Protein AF-A0A929GGK3-F1 (afdb_monomer_lite)

Foldseek 3Di:
DVDDPDDPLLVLLVQLLQVVLVHPVNLVVLVVCLLDLVSLLVVCVVLVCNVLLVVLLVLLVQADDPVVVCVVVVDDDDPVDDDDFDEDEDQEWQVSLSVVSVVQSVCCPPDHDAQGLHYEYAYALACCCLPSSRVSNNSSSNCPRSNRVYYHYDHPQFDWYALVLQVVSCVRRVFHFCWDDPDPRTIGGDQPDQDDPVGDDPDDSDDRSSVSVVVNSVSCSSPVD

Structure (mmCIF, N/CA/C/O backbone):
data_AF-A0A929GGK3-F1
#
_entry.id   AF-A0A929GGK3-F1
#
loop_
_atom_site.group_PDB
_atom_site.id
_atom_site.type_symbol
_atom_site.label_atom_id
_atom_site.label_alt_id
_atom_site.label_comp_id
_atom_site.label_asym_id
_atom_site.label_entity_id
_atom_site.label_seq_id
_atom_site.pdbx_PDB_ins_code
_atom_site.Cartn_x
_atom_site.Cartn_y
_atom_site.Cartn_z
_atom_site.occupancy
_atom_site.B_iso_or_equiv
_atom_site.auth_seq_id
_atom_site.auth_comp_id
_atom_site.auth_asym_id
_atom_site.auth_atom_id
_atom_site.pdbx_PDB_model_num
ATOM 1 N N . MET A 1 1 ? 6.964 20.166 15.168 1.00 47.25 1 MET A N 1
ATOM 2 C CA . MET A 1 1 ? 6.040 20.726 14.153 1.00 47.25 1 MET A CA 1
ATOM 3 C C . MET A 1 1 ? 5.642 22.131 14.577 1.00 47.25 1 MET A C 1
ATOM 5 O O . MET A 1 1 ? 5.367 22.315 15.753 1.00 47.25 1 MET A O 1
ATOM 9 N N . LYS A 1 2 ? 5.642 23.109 13.658 1.00 58.91 2 LYS A N 1
ATOM 10 C CA . LYS A 1 2 ? 5.299 24.523 13.939 1.00 58.91 2 LYS A CA 1
ATOM 11 C C . LYS A 1 2 ? 3.808 24.734 14.254 1.00 58.91 2 LYS A C 1
ATOM 13 O O . LYS A 1 2 ? 3.455 25.722 14.885 1.00 58.91 2 LYS A O 1
ATOM 18 N N . TYR A 1 3 ? 2.958 23.793 13.843 1.00 69.38 3 TYR A N 1
ATOM 19 C CA . TYR A 1 3 ? 1.511 23.827 14.038 1.00 69.38 3 TYR A CA 1
ATOM 20 C C . TYR A 1 3 ? 1.043 22.546 14.727 1.00 69.38 3 TYR A C 1
ATOM 22 O O . TYR A 1 3 ? 1.515 21.453 14.400 1.00 69.38 3 TYR A O 1
ATOM 30 N N . LYS A 1 4 ? 0.120 22.687 15.681 1.00 76.06 4 LYS A N 1
ATOM 31 C CA . LYS A 1 4 ? -0.559 21.565 16.331 1.00 76.06 4 LYS A CA 1
ATOM 32 C C . LYS A 1 4 ? -1.734 21.154 15.443 1.00 76.06 4 LYS A C 1
ATOM 34 O O . LYS A 1 4 ? -2.785 21.778 15.490 1.00 76.06 4 LYS A O 1
ATOM 39 N N . LEU A 1 5 ? -1.499 20.165 14.579 1.00 74.38 5 LEU A N 1
ATOM 40 C CA . LEU A 1 5 ? -2.483 19.696 13.593 1.00 74.38 5 LEU A CA 1
ATOM 41 C C . LEU A 1 5 ? -3.535 18.745 14.189 1.00 74.38 5 LEU A C 1
ATOM 43 O O . LEU A 1 5 ? -4.580 18.560 13.583 1.00 74.38 5 LEU A O 1
ATOM 47 N N . LEU A 1 6 ? -3.257 18.153 15.355 1.00 80.44 6 LEU A N 1
ATOM 48 C CA . LEU A 1 6 ? -4.136 17.204 16.044 1.00 80.44 6 LEU A CA 1
ATOM 49 C C . LEU A 1 6 ? -4.563 17.765 17.400 1.00 80.44 6 LEU A C 1
ATOM 51 O O . LEU A 1 6 ? -3.740 18.345 18.121 1.00 80.44 6 LEU A O 1
ATOM 55 N N . SER A 1 7 ? -5.834 17.582 17.761 1.00 84.75 7 SER A N 1
ATOM 56 C CA . SER A 1 7 ? -6.316 17.944 19.094 1.00 84.75 7 SER A CA 1
ATOM 57 C C . SER A 1 7 ? -5.750 16.993 20.157 1.00 84.75 7 SER A C 1
ATOM 59 O O . SER A 1 7 ? -5.272 15.900 19.852 1.00 84.75 7 SER A O 1
ATOM 61 N N . ASP A 1 8 ? -5.823 17.378 21.435 1.00 89.25 8 ASP A N 1
ATOM 62 C CA . ASP A 1 8 ? -5.422 16.476 22.528 1.00 89.25 8 ASP A CA 1
ATOM 63 C C . ASP A 1 8 ? -6.307 15.225 22.602 1.00 89.25 8 ASP A C 1
ATOM 65 O O . ASP A 1 8 ? -5.855 14.175 23.051 1.00 89.25 8 ASP A O 1
ATOM 69 N N . SER A 1 9 ? -7.560 15.324 22.149 1.00 88.81 9 SER A N 1
ATOM 70 C CA . SER A 1 9 ? -8.462 14.176 22.048 1.00 88.81 9 SER A CA 1
ATOM 71 C C . SER A 1 9 ? -8.004 13.201 20.961 1.00 88.81 9 SER A C 1
ATOM 73 O O . SER A 1 9 ? -7.991 11.996 21.203 1.00 88.81 9 SER A O 1
ATOM 75 N N . ASP A 1 10 ? -7.553 13.706 19.811 1.00 84.62 10 ASP A N 1
ATOM 76 C CA . ASP A 1 10 ? -7.077 12.865 18.703 1.00 84.62 10 ASP A CA 1
ATOM 77 C C . ASP A 1 10 ? -5.762 12.178 19.064 1.00 84.62 10 ASP A C 1
ATOM 79 O O . ASP A 1 10 ? -5.592 10.986 18.825 1.00 84.62 10 ASP A O 1
ATOM 83 N N . ILE A 1 11 ? -4.852 12.904 19.721 1.00 88.56 11 ILE A N 1
ATOM 84 C CA . ILE A 1 11 ? -3.596 12.331 20.221 1.00 88.56 11 ILE A CA 1
ATOM 85 C C . ILE A 1 11 ? -3.889 11.192 21.205 1.00 88.56 11 ILE A C 1
ATOM 87 O O . ILE A 1 11 ? -3.326 10.112 21.053 1.00 88.56 11 ILE A O 1
ATOM 91 N N . LYS A 1 12 ? -4.816 11.386 22.155 1.00 92.69 12 LYS A N 1
ATOM 92 C CA . LYS A 1 12 ? -5.220 10.336 23.106 1.00 92.69 12 LYS A CA 1
ATOM 93 C C . LYS A 1 12 ? -5.827 9.114 22.416 1.00 92.69 12 LYS A C 1
ATOM 95 O O . LYS A 1 12 ? -5.506 7.996 22.801 1.00 92.69 12 LYS A O 1
ATOM 100 N N . ALA A 1 13 ? -6.674 9.314 21.408 1.00 91.12 13 ALA A N 1
ATOM 101 C CA . ALA A 1 13 ? -7.270 8.217 20.648 1.00 91.12 13 ALA A CA 1
ATOM 102 C C . ALA A 1 13 ? -6.211 7.424 19.861 1.00 91.12 13 ALA A C 1
ATOM 104 O O . ALA A 1 13 ? -6.211 6.194 19.886 1.00 91.12 13 ALA A O 1
ATOM 105 N N . ILE A 1 14 ? -5.260 8.119 19.225 1.00 89.69 14 ILE A N 1
ATOM 106 C CA . ILE A 1 14 ? -4.119 7.496 18.538 1.00 89.69 14 ILE A CA 1
ATOM 107 C C . ILE A 1 14 ? -3.226 6.750 19.536 1.00 89.69 14 ILE A C 1
ATOM 109 O O . ILE A 1 14 ? -2.768 5.648 19.242 1.00 89.69 14 ILE A O 1
ATOM 113 N N . ASP A 1 15 ? -2.965 7.324 20.711 1.00 92.31 15 ASP A N 1
ATOM 114 C CA . ASP A 1 15 ? -2.196 6.676 21.775 1.00 92.31 15 ASP A CA 1
ATOM 115 C C . ASP A 1 15 ? -2.885 5.399 22.263 1.00 92.31 15 ASP A C 1
ATOM 117 O O . ASP A 1 15 ? -2.250 4.347 22.287 1.00 92.31 15 ASP A O 1
ATOM 121 N N . ALA A 1 16 ? -4.190 5.449 22.538 1.00 93.81 16 ALA A N 1
ATOM 122 C CA . ALA A 1 16 ? -4.965 4.277 22.935 1.00 93.81 16 ALA A CA 1
ATOM 123 C C . ALA A 1 16 ? -4.948 3.175 21.862 1.00 93.81 16 ALA A C 1
ATOM 125 O O . ALA A 1 16 ? -4.721 2.006 22.177 1.00 93.81 16 ALA A O 1
ATOM 126 N N . LEU A 1 17 ? -5.098 3.543 20.583 1.00 90.88 17 LEU A N 1
ATOM 127 C CA . LEU A 1 17 ? -5.005 2.597 19.469 1.00 90.88 17 LEU A CA 1
ATOM 128 C C . LEU A 1 17 ? -3.606 1.970 19.361 1.00 90.88 17 LEU A C 1
ATOM 130 O O . LEU A 1 17 ? -3.481 0.765 19.143 1.00 90.88 17 LEU A O 1
ATOM 134 N N . LYS A 1 18 ? -2.541 2.763 19.535 1.00 91.44 18 LYS A N 1
ATOM 135 C CA . LYS A 1 18 ? -1.165 2.244 19.553 1.00 91.44 18 LYS A CA 1
ATOM 136 C C . LYS A 1 18 ? -0.964 1.249 20.691 1.00 91.44 18 LYS A C 1
ATOM 138 O O . LYS A 1 18 ? -0.401 0.186 20.443 1.00 91.44 18 LYS A O 1
ATOM 143 N N . GLU A 1 19 ? -1.413 1.575 21.901 1.00 93.50 19 GLU A N 1
ATOM 144 C CA . GLU A 1 19 ? -1.288 0.699 23.073 1.00 93.50 19 GLU A CA 1
ATOM 145 C C . GLU A 1 19 ? -2.075 -0.601 22.898 1.00 93.50 19 GLU A C 1
ATOM 147 O O . GLU A 1 19 ? -1.532 -1.680 23.132 1.00 93.50 19 GLU A O 1
ATOM 152 N N . PHE A 1 20 ? -3.304 -0.529 22.377 1.00 91.94 20 PHE A N 1
ATOM 153 C CA . PHE A 1 20 ? -4.084 -1.714 22.006 1.00 91.94 20 PHE A CA 1
ATOM 154 C C . PHE A 1 20 ? -3.317 -2.629 21.045 1.00 91.94 20 PHE A C 1
ATOM 156 O O . PHE A 1 20 ? -3.363 -3.855 21.148 1.00 91.94 20 PHE A O 1
ATOM 163 N N . HIS A 1 21 ? -2.535 -2.033 20.147 1.00 89.44 21 HIS A N 1
ATOM 164 C CA . HIS A 1 21 ? -1.681 -2.753 19.217 1.00 89.44 21 HIS A CA 1
ATOM 165 C C . HIS A 1 21 ? -0.289 -3.123 19.771 1.00 89.44 21 HIS A C 1
ATOM 167 O O . HIS A 1 21 ? 0.568 -3.552 18.996 1.00 89.44 21 HIS A O 1
ATOM 173 N N . GLY A 1 22 ? -0.061 -3.058 21.083 1.00 90.38 22 GLY A N 1
ATOM 174 C CA . GLY A 1 22 ? 1.204 -3.455 21.719 1.00 90.38 22 GLY A CA 1
ATOM 175 C C . GLY A 1 22 ? 2.278 -2.362 21.719 1.00 90.38 22 GLY A C 1
ATOM 176 O O . GLY A 1 22 ? 3.449 -2.636 21.978 1.00 90.38 22 GLY A O 1
ATOM 177 N N . GLY A 1 23 ? 1.892 -1.123 21.415 1.00 92.06 23 GLY A N 1
ATOM 178 C CA . GLY A 1 23 ? 2.753 0.050 21.440 1.00 92.06 23 GLY A CA 1
ATOM 179 C C . GLY A 1 23 ? 3.522 0.291 20.137 1.00 92.06 23 GLY A C 1
ATOM 180 O O . GLY A 1 23 ? 3.658 -0.564 19.258 1.00 92.06 23 GLY A O 1
ATOM 181 N N . ALA A 1 24 ? 4.077 1.499 20.012 1.00 89.00 24 ALA A N 1
ATOM 182 C CA . ALA A 1 24 ? 4.764 1.941 18.794 1.00 89.00 24 ALA A CA 1
ATOM 183 C C . ALA A 1 24 ? 5.982 1.072 18.429 1.00 89.00 24 ALA A C 1
ATOM 185 O O . ALA A 1 24 ? 6.269 0.872 17.248 1.00 89.00 24 ALA A O 1
ATOM 186 N N . ALA A 1 25 ? 6.706 0.556 19.427 1.00 90.25 25 ALA A N 1
ATOM 187 C CA . ALA A 1 25 ? 7.856 -0.314 19.196 1.00 90.25 25 ALA A CA 1
ATOM 188 C C . ALA A 1 25 ? 7.436 -1.632 18.527 1.00 90.25 25 ALA A C 1
ATOM 190 O O . ALA A 1 25 ? 8.069 -2.051 17.555 1.00 90.25 25 ALA A O 1
ATOM 191 N N . GLU A 1 26 ? 6.341 -2.238 18.992 1.00 88.69 26 GLU A N 1
ATOM 192 C CA . GLU A 1 26 ? 5.826 -3.492 18.446 1.00 88.69 26 GLU A CA 1
ATOM 193 C C . GLU A 1 26 ? 5.281 -3.321 17.032 1.00 88.69 26 GLU A C 1
ATOM 195 O O . GLU A 1 26 ? 5.608 -4.105 16.137 1.00 88.69 26 GLU A O 1
ATOM 200 N N . ILE A 1 27 ? 4.514 -2.252 16.807 1.00 83.12 27 ILE A N 1
ATOM 201 C CA . ILE A 1 27 ? 3.984 -1.902 15.486 1.00 83.12 27 ILE A CA 1
ATOM 202 C C . ILE A 1 27 ? 5.134 -1.744 14.485 1.00 83.12 27 ILE A C 1
ATOM 204 O O . ILE A 1 27 ? 5.136 -2.380 13.432 1.00 83.12 27 ILE A O 1
ATOM 208 N N . ASN A 1 28 ? 6.160 -0.960 14.830 1.00 85.12 28 ASN A N 1
ATOM 209 C CA . ASN A 1 28 ? 7.309 -0.740 13.951 1.00 85.12 28 ASN A CA 1
ATOM 210 C C . ASN A 1 28 ? 8.107 -2.022 13.692 1.00 85.12 28 ASN A C 1
ATOM 212 O O . ASN A 1 28 ? 8.523 -2.272 12.558 1.00 85.12 28 ASN A O 1
ATOM 216 N N . ARG A 1 29 ? 8.316 -2.847 14.726 1.00 87.19 29 ARG A N 1
ATOM 217 C CA . ARG A 1 29 ? 8.990 -4.144 14.595 1.00 87.19 29 ARG A CA 1
ATOM 218 C C . ARG A 1 29 ? 8.237 -5.054 13.627 1.00 87.19 29 ARG A C 1
ATOM 220 O O . ARG A 1 29 ? 8.855 -5.631 12.732 1.00 87.19 29 ARG A O 1
ATOM 227 N N . THR A 1 30 ? 6.919 -5.126 13.779 1.00 83.94 30 THR A N 1
ATOM 228 C CA . THR A 1 30 ? 6.029 -5.923 12.932 1.00 83.94 30 THR A CA 1
ATOM 229 C C . THR A 1 30 ? 6.074 -5.430 11.491 1.00 83.94 30 THR A C 1
ATOM 231 O O . THR A 1 30 ? 6.423 -6.197 10.600 1.00 83.94 30 THR A O 1
ATOM 234 N N . ILE A 1 31 ? 5.855 -4.133 11.253 1.00 83.06 31 ILE A N 1
ATOM 235 C CA . ILE A 1 31 ? 5.926 -3.542 9.908 1.00 83.06 31 ILE A CA 1
ATOM 236 C C . ILE A 1 31 ? 7.281 -3.839 9.260 1.00 83.06 31 ILE A C 1
ATOM 238 O O . ILE A 1 31 ? 7.332 -4.282 8.115 1.00 83.06 31 ILE A O 1
ATOM 242 N N . LYS A 1 32 ? 8.395 -3.664 9.981 1.00 83.44 32 LYS A N 1
ATOM 243 C CA . LYS A 1 32 ? 9.733 -3.938 9.438 1.00 83.44 32 LYS A CA 1
ATOM 244 C C . LYS A 1 32 ? 9.911 -5.409 9.051 1.00 83.44 32 LYS A C 1
ATOM 246 O O . LYS A 1 32 ? 10.451 -5.681 7.980 1.00 83.44 32 LYS A O 1
ATOM 251 N N . LYS A 1 33 ? 9.444 -6.345 9.885 1.00 84.12 33 LYS A N 1
ATOM 252 C CA . LYS A 1 33 ? 9.440 -7.784 9.571 1.00 84.12 33 LYS A CA 1
ATOM 253 C C . LYS A 1 33 ? 8.619 -8.061 8.306 1.00 84.12 33 LYS A C 1
ATOM 255 O O . LYS A 1 33 ? 9.088 -8.782 7.430 1.00 84.12 33 LYS A O 1
ATOM 260 N N . MET A 1 34 ? 7.445 -7.444 8.193 1.00 83.88 34 MET A N 1
ATOM 261 C CA . MET A 1 34 ? 6.507 -7.638 7.085 1.00 83.88 34 MET A CA 1
ATOM 262 C C . MET A 1 34 ? 6.908 -6.950 5.784 1.00 83.88 34 MET A C 1
ATOM 264 O O . MET A 1 34 ? 6.396 -7.306 4.728 1.00 83.88 34 MET A O 1
ATOM 268 N N . ARG A 1 35 ? 7.819 -5.975 5.825 1.00 86.12 35 ARG A N 1
ATOM 269 C CA . ARG A 1 35 ? 8.415 -5.363 4.625 1.00 86.12 35 ARG A CA 1
ATOM 270 C C . ARG A 1 35 ? 9.547 -6.193 4.023 1.00 86.12 35 ARG A C 1
ATOM 272 O O . ARG A 1 35 ? 9.962 -5.927 2.895 1.00 86.12 35 ARG A O 1
ATOM 279 N N . ASN A 1 36 ? 10.061 -7.182 4.758 1.00 90.00 36 ASN A N 1
ATOM 280 C CA . ASN A 1 36 ? 11.075 -8.086 4.239 1.00 90.00 36 ASN A CA 1
ATOM 281 C C . ASN A 1 36 ? 10.493 -8.926 3.092 1.00 90.00 36 ASN A C 1
ATOM 283 O O . ASN A 1 36 ? 9.456 -9.571 3.249 1.00 90.00 36 ASN A O 1
ATOM 287 N N . PHE A 1 37 ? 11.180 -8.921 1.951 1.00 93.75 37 PHE A N 1
ATOM 288 C CA . PHE A 1 37 ? 10.677 -9.559 0.741 1.00 93.75 37 PHE A CA 1
ATOM 289 C C . PHE A 1 37 ? 10.542 -11.079 0.881 1.00 93.75 37 PHE A C 1
ATOM 291 O O . PHE A 1 37 ? 9.514 -11.627 0.502 1.00 93.75 37 PHE A O 1
ATOM 298 N N . GLU A 1 38 ? 11.508 -11.754 1.508 1.00 95.12 38 GLU A N 1
ATOM 299 C CA . GLU A 1 38 ? 11.449 -13.206 1.728 1.00 95.12 38 GLU A CA 1
ATOM 300 C C . GLU A 1 38 ? 10.298 -13.605 2.654 1.00 95.12 38 GLU A C 1
ATOM 302 O O . GLU A 1 38 ? 9.641 -14.623 2.435 1.00 95.12 38 GLU A O 1
ATOM 307 N N . THR A 1 39 ? 10.008 -12.785 3.668 1.00 91.81 39 THR A N 1
ATOM 308 C CA . THR A 1 39 ? 8.815 -12.962 4.506 1.00 91.81 39 THR A CA 1
ATOM 309 C C . THR A 1 39 ? 7.543 -12.847 3.666 1.00 91.81 39 THR A C 1
ATOM 311 O O . THR A 1 39 ? 6.716 -13.757 3.702 1.00 91.81 39 THR A O 1
ATOM 314 N N . ARG A 1 40 ? 7.404 -11.777 2.864 1.00 93.00 40 ARG A N 1
ATOM 315 C CA . ARG A 1 40 ? 6.242 -11.579 1.977 1.00 93.00 40 ARG A CA 1
ATOM 316 C C . ARG A 1 40 ? 6.084 -12.737 0.999 1.00 93.00 40 ARG A C 1
ATOM 318 O O . ARG A 1 40 ? 4.987 -13.260 0.878 1.00 93.00 40 ARG A O 1
ATOM 325 N N . LYS A 1 41 ? 7.162 -13.185 0.346 1.00 95.38 41 LYS A N 1
ATOM 326 C CA . LYS A 1 41 ? 7.125 -14.303 -0.612 1.00 95.38 41 LYS A CA 1
ATOM 327 C C . LYS A 1 41 ? 6.538 -15.568 0.006 1.00 95.38 41 LYS A C 1
ATOM 329 O O . LYS A 1 41 ? 5.665 -16.172 -0.604 1.00 95.38 41 LYS A O 1
ATOM 334 N N . LYS A 1 42 ? 6.970 -15.944 1.214 1.00 95.06 42 LYS A N 1
ATOM 335 C CA . LYS A 1 42 ? 6.456 -17.140 1.906 1.00 95.06 42 LYS A CA 1
ATOM 336 C C . LYS A 1 42 ? 4.950 -17.052 2.149 1.00 95.06 42 LYS A C 1
ATOM 338 O O . LYS A 1 42 ? 4.221 -17.951 1.752 1.00 95.06 42 LYS A O 1
ATOM 343 N N . ILE A 1 43 ? 4.493 -15.937 2.713 1.00 92.50 43 ILE A N 1
ATOM 344 C CA . ILE A 1 43 ? 3.068 -15.711 2.993 1.00 92.50 43 ILE A CA 1
ATOM 345 C C . ILE A 1 43 ? 2.256 -15.669 1.695 1.00 92.50 43 ILE A C 1
ATOM 347 O O . ILE A 1 43 ? 1.179 -16.247 1.602 1.00 92.50 43 ILE A O 1
ATOM 351 N N . LEU A 1 44 ? 2.774 -15.012 0.658 1.00 95.12 44 LEU A N 1
ATOM 352 C CA . LEU A 1 44 ? 2.077 -14.870 -0.616 1.00 95.12 44 LEU A CA 1
ATOM 353 C C . LEU A 1 44 ? 1.939 -16.191 -1.374 1.00 95.12 44 LEU A C 1
ATOM 355 O O . LEU A 1 44 ? 0.977 -16.341 -2.121 1.00 95.12 44 LEU A O 1
ATOM 359 N N . VAL A 1 45 ? 2.829 -17.164 -1.164 1.00 96.56 45 VAL A N 1
ATOM 360 C CA . VAL A 1 45 ? 2.614 -18.535 -1.655 1.00 96.56 45 VAL A CA 1
ATOM 361 C C . VAL A 1 45 ? 1.376 -19.142 -0.995 1.00 96.56 45 VAL A C 1
ATOM 363 O O . VAL A 1 45 ? 0.498 -19.632 -1.699 1.00 96.56 45 VAL A O 1
ATOM 366 N N . GLU A 1 46 ? 1.265 -19.048 0.330 1.00 94.94 46 GLU A N 1
ATOM 367 C CA . GLU A 1 46 ? 0.122 -19.579 1.090 1.00 94.94 46 GLU A CA 1
ATOM 368 C C . GLU A 1 46 ? -1.196 -18.875 0.730 1.00 94.94 46 GLU A C 1
ATOM 370 O O . GLU A 1 46 ? -2.251 -19.504 0.686 1.00 94.94 46 GLU A O 1
ATOM 375 N N . LYS A 1 47 ? -1.130 -17.578 0.410 1.00 93.44 47 LYS A N 1
ATOM 376 C CA . LYS A 1 47 ? -2.272 -16.751 -0.010 1.00 93.44 47 LYS A CA 1
ATOM 377 C C . LYS A 1 47 ? -2.608 -16.864 -1.510 1.00 93.44 47 LYS A C 1
ATOM 379 O O . LYS A 1 47 ? -3.521 -16.192 -1.974 1.00 93.44 47 LYS A O 1
ATOM 384 N N . GLY A 1 48 ? -1.891 -17.688 -2.282 1.00 96.50 48 GLY A N 1
ATOM 385 C CA . GLY A 1 48 ? -2.190 -17.946 -3.702 1.00 96.50 48 GLY A CA 1
ATOM 386 C C . GLY A 1 48 ? -1.617 -16.936 -4.709 1.00 96.50 48 GLY A C 1
ATOM 387 O O . GLY A 1 48 ? -1.944 -16.992 -5.890 1.00 96.50 48 GLY A O 1
ATOM 388 N N . PHE A 1 49 ? -0.727 -16.039 -4.280 1.00 97.25 49 PHE A N 1
ATOM 389 C CA . PHE A 1 49 ? -0.050 -15.044 -5.124 1.00 97.25 49 PHE A CA 1
ATOM 390 C C . PHE A 1 49 ? 1.382 -15.446 -5.525 1.00 97.25 49 PHE A C 1
ATOM 392 O O . PHE A 1 49 ? 2.061 -14.686 -6.214 1.00 97.25 49 PHE A O 1
ATOM 399 N N . GLY A 1 50 ? 1.862 -16.626 -5.118 1.00 97.62 50 GLY A N 1
ATOM 400 C CA . GLY A 1 50 ? 3.247 -17.064 -5.337 1.00 97.62 50 GLY A CA 1
ATOM 401 C C . GLY A 1 50 ? 3.711 -17.001 -6.799 1.00 97.62 50 GLY A C 1
ATOM 402 O O . GLY A 1 50 ? 4.763 -16.430 -7.082 1.00 97.62 50 GLY A O 1
ATOM 403 N N . GLU A 1 51 ? 2.909 -17.519 -7.734 1.00 98.25 51 GLU A N 1
ATOM 404 C CA . GLU A 1 51 ? 3.227 -17.483 -9.171 1.00 98.25 51 GLU A CA 1
ATOM 405 C C . GLU A 1 51 ? 3.264 -16.053 -9.724 1.00 98.25 51 GLU A C 1
ATOM 407 O O . GLU A 1 51 ? 4.147 -15.717 -10.510 1.00 98.25 51 GLU A O 1
ATOM 412 N N . MET A 1 52 ? 2.346 -15.189 -9.275 1.00 98.44 52 MET A N 1
ATOM 413 C CA . MET A 1 52 ? 2.310 -13.780 -9.681 1.00 98.44 52 MET A CA 1
ATOM 414 C C . MET A 1 52 ? 3.590 -13.053 -9.265 1.00 98.44 52 MET A C 1
ATOM 416 O O . MET A 1 52 ? 4.147 -12.290 -10.052 1.00 98.44 52 MET A O 1
ATOM 420 N N . ILE A 1 53 ? 4.071 -13.301 -8.044 1.00 98.31 53 ILE A N 1
ATOM 421 C CA . ILE A 1 53 ? 5.306 -12.691 -7.544 1.00 98.31 53 ILE A CA 1
ATOM 422 C C . ILE A 1 53 ? 6.528 -13.205 -8.306 1.00 98.31 53 ILE A C 1
ATOM 424 O O . ILE A 1 53 ? 7.375 -12.399 -8.685 1.00 98.31 53 ILE A O 1
ATOM 428 N N . ALA A 1 54 ? 6.598 -14.507 -8.589 1.00 98.31 54 ALA A N 1
ATOM 429 C CA . ALA A 1 54 ? 7.683 -15.069 -9.391 1.00 98.31 54 ALA A CA 1
ATOM 430 C C . ALA A 1 54 ? 7.709 -14.481 -10.816 1.00 98.31 54 ALA A C 1
ATOM 432 O O . ALA A 1 54 ? 8.767 -14.097 -11.307 1.00 98.31 54 ALA A O 1
ATOM 433 N N . ASP A 1 55 ? 6.546 -14.339 -11.460 1.00 98.69 55 ASP A N 1
ATOM 434 C CA . ASP A 1 55 ? 6.439 -13.691 -12.774 1.00 98.69 55 ASP A CA 1
ATOM 435 C C . ASP A 1 55 ? 6.842 -12.208 -12.705 1.00 98.69 55 ASP A C 1
ATOM 437 O O . ASP A 1 55 ? 7.579 -11.720 -13.560 1.00 98.69 55 ASP A O 1
ATOM 441 N N . ALA A 1 56 ? 6.446 -11.485 -11.652 1.00 98.38 56 ALA A N 1
ATOM 442 C CA . ALA A 1 56 ? 6.844 -10.092 -11.444 1.00 98.38 56 ALA A CA 1
ATOM 443 C C . ALA A 1 56 ? 8.373 -9.911 -11.334 1.00 98.38 56 ALA A C 1
ATOM 445 O O . ALA A 1 56 ? 8.914 -8.955 -11.900 1.00 98.38 56 ALA A O 1
ATOM 446 N N . GLU A 1 57 ? 9.082 -10.832 -10.668 1.00 98.31 57 GLU A N 1
ATOM 447 C CA . GLU A 1 57 ? 10.555 -10.844 -10.601 1.00 98.31 57 GLU A CA 1
ATOM 448 C C . GLU A 1 57 ? 11.208 -11.032 -11.984 1.00 98.31 57 GLU A C 1
ATOM 450 O O . GLU A 1 57 ? 12.298 -10.511 -12.231 1.00 98.31 57 GLU A O 1
ATOM 455 N N . GLU A 1 58 ? 10.556 -11.732 -12.914 1.00 98.50 58 GLU A N 1
ATOM 456 C CA . GLU A 1 58 ? 11.040 -11.872 -14.291 1.00 98.50 58 GLU A CA 1
ATOM 457 C C . GLU A 1 58 ? 10.673 -10.671 -15.170 1.00 98.50 58 GLU A C 1
ATOM 459 O O . GLU A 1 58 ? 11.476 -10.237 -16.003 1.00 98.50 58 GLU A O 1
ATOM 464 N N . LEU A 1 59 ? 9.483 -10.097 -14.978 1.00 98.31 59 LEU A N 1
ATOM 465 C CA . LEU A 1 59 ? 9.018 -8.931 -15.729 1.00 98.31 59 LEU A CA 1
ATOM 466 C C . LEU A 1 59 ? 9.908 -7.711 -15.488 1.00 98.31 59 LEU A C 1
ATOM 468 O O . LEU A 1 59 ? 10.294 -7.053 -16.454 1.00 98.31 59 LEU A O 1
ATOM 472 N N . ILE A 1 60 ? 10.294 -7.438 -14.236 1.00 96.75 60 ILE A N 1
ATOM 473 C CA . ILE A 1 60 ? 11.091 -6.246 -13.898 1.00 96.75 60 ILE A CA 1
ATOM 474 C C . ILE A 1 60 ? 12.445 -6.209 -14.617 1.00 96.75 60 ILE A C 1
ATOM 476 O O . ILE A 1 60 ? 12.950 -5.139 -14.942 1.00 96.75 60 ILE A O 1
ATOM 480 N N . LYS A 1 61 ? 13.020 -7.371 -14.952 1.00 96.25 61 LYS A N 1
ATOM 481 C CA . LYS A 1 61 ? 14.296 -7.461 -15.683 1.00 96.25 61 LYS A CA 1
ATOM 482 C C . LYS A 1 61 ? 14.208 -6.883 -17.098 1.00 96.25 61 LYS A C 1
ATOM 484 O O . LYS A 1 61 ? 15.239 -6.564 -17.684 1.00 96.25 61 LYS A O 1
ATOM 489 N N . LYS A 1 62 ? 12.995 -6.776 -17.649 1.00 96.38 62 LYS A N 1
ATOM 490 C CA . LYS A 1 62 ? 12.714 -6.238 -18.987 1.00 96.38 62 LYS A CA 1
ATOM 491 C C . LYS A 1 62 ? 12.400 -4.743 -18.969 1.00 96.38 62 LYS A C 1
ATOM 493 O O . LYS A 1 62 ? 12.245 -4.161 -20.038 1.00 96.38 62 LYS A O 1
ATOM 498 N N . PHE A 1 63 ? 12.266 -4.133 -17.792 1.00 96.06 63 PHE A N 1
ATOM 499 C CA . PHE A 1 63 ? 11.914 -2.723 -17.700 1.00 96.06 63 PHE A CA 1
ATOM 500 C C . PHE A 1 63 ? 13.071 -1.842 -18.180 1.00 96.06 63 PHE A C 1
ATOM 502 O O . PHE A 1 63 ? 14.235 -2.152 -17.902 1.00 96.06 63 PHE A O 1
ATOM 509 N N . PRO A 1 64 ? 12.767 -0.718 -18.850 1.00 93.44 64 PRO A N 1
ATOM 510 C CA . PRO A 1 64 ? 13.776 0.280 -19.163 1.00 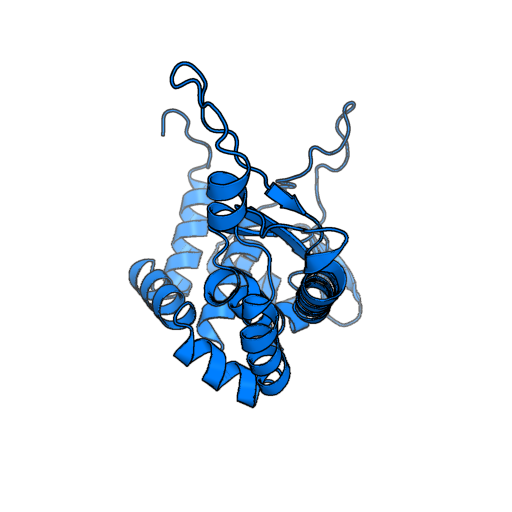93.44 64 PRO A CA 1
ATOM 511 C C . PRO A 1 64 ? 14.299 0.917 -17.869 1.00 93.44 64 PRO A C 1
ATOM 513 O O . PRO A 1 64 ? 13.541 1.179 -16.929 1.00 93.44 64 PRO A O 1
ATOM 516 N N . LYS A 1 65 ? 15.607 1.181 -17.815 1.00 91.19 65 LYS A N 1
ATOM 517 C CA . LYS A 1 65 ? 16.260 1.784 -16.648 1.00 91.19 65 LYS A CA 1
ATOM 518 C C . LYS A 1 65 ? 16.560 3.253 -16.904 1.00 91.19 65 LYS A C 1
ATOM 520 O O . LYS A 1 65 ? 17.076 3.616 -17.958 1.00 91.19 65 LYS A O 1
ATOM 525 N N . VAL A 1 66 ? 16.282 4.088 -15.905 1.00 88.00 66 VAL A N 1
ATOM 526 C CA . VAL A 1 66 ? 16.566 5.532 -15.961 1.00 88.00 66 VAL A CA 1
ATOM 527 C C . VAL A 1 66 ? 18.063 5.795 -16.153 1.00 88.00 66 VAL A C 1
ATOM 529 O O . VAL A 1 66 ? 18.424 6.715 -16.883 1.00 88.00 66 VAL A O 1
ATOM 532 N N . ASP A 1 67 ? 18.928 4.969 -15.560 1.00 88.62 67 ASP A N 1
ATOM 533 C CA . ASP A 1 67 ? 20.382 5.086 -15.7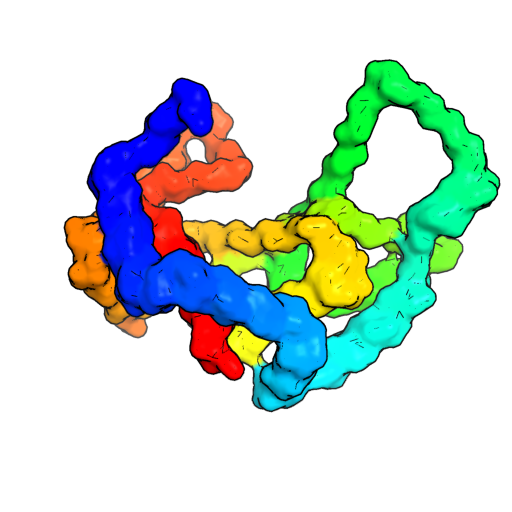22 1.00 88.62 67 ASP A CA 1
ATOM 534 C C . ASP A 1 67 ? 20.820 4.816 -17.166 1.00 88.62 67 ASP A C 1
ATOM 536 O O . ASP A 1 67 ? 21.622 5.571 -17.713 1.00 88.62 67 ASP A O 1
ATOM 540 N N . ASP A 1 68 ? 20.257 3.789 -17.811 1.00 89.81 68 ASP A N 1
ATOM 541 C CA . ASP A 1 68 ? 20.555 3.463 -19.211 1.00 89.81 68 ASP A CA 1
ATOM 542 C C . ASP A 1 68 ? 20.137 4.623 -20.127 1.00 89.81 68 ASP A C 1
ATOM 544 O O . ASP A 1 68 ? 20.932 5.088 -20.943 1.00 89.81 68 ASP A O 1
ATOM 548 N N . PHE A 1 69 ? 18.933 5.165 -19.909 1.00 88.44 69 PHE A N 1
ATOM 549 C CA . PHE A 1 69 ? 18.446 6.355 -20.606 1.00 88.44 69 PHE A CA 1
ATOM 550 C C . PHE A 1 69 ? 19.366 7.561 -20.378 1.00 88.44 69 PHE A C 1
ATOM 552 O O . PHE A 1 69 ? 19.826 8.178 -21.332 1.00 88.44 69 PHE A O 1
ATOM 559 N N . THR A 1 70 ? 19.716 7.869 -19.127 1.00 89.81 70 THR A N 1
ATOM 560 C CA . THR A 1 70 ? 20.592 9.002 -18.779 1.00 89.81 70 THR A CA 1
ATOM 561 C C . THR A 1 70 ? 21.970 8.877 -19.434 1.00 89.81 70 THR A C 1
ATOM 563 O O . THR A 1 70 ? 22.512 9.870 -19.922 1.00 89.81 70 THR A O 1
ATOM 566 N N . ASN A 1 71 ? 22.520 7.662 -19.506 1.00 92.12 71 ASN A N 1
ATOM 567 C CA . ASN A 1 71 ? 23.789 7.385 -20.177 1.00 92.12 71 ASN A CA 1
ATOM 568 C C . ASN A 1 71 ? 23.712 7.583 -21.700 1.00 92.12 71 ASN A C 1
ATOM 570 O O . ASN A 1 71 ? 24.691 8.029 -22.306 1.00 92.12 71 ASN A O 1
ATOM 574 N N . GLU A 1 72 ? 22.567 7.268 -22.309 1.00 91.50 72 GLU A N 1
ATOM 575 C CA . GLU A 1 72 ? 22.325 7.417 -23.746 1.00 91.50 72 GLU A CA 1
ATOM 576 C C . GLU A 1 72 ? 22.194 8.890 -24.155 1.00 91.50 72 GLU A C 1
ATOM 578 O O . GLU A 1 72 ? 22.965 9.379 -24.983 1.00 91.50 72 GLU A O 1
ATOM 583 N N . ILE A 1 73 ? 21.252 9.618 -23.550 1.00 92.50 73 ILE A N 1
ATOM 584 C CA . ILE A 1 73 ? 20.951 11.009 -23.933 1.00 92.50 73 ILE A CA 1
ATOM 585 C C . ILE A 1 73 ? 21.859 12.048 -23.273 1.00 92.50 73 ILE A C 1
ATOM 587 O O . ILE A 1 73 ? 21.900 13.184 -23.744 1.00 92.50 73 ILE A O 1
ATOM 591 N N . LYS A 1 74 ? 22.591 11.691 -22.210 1.00 92.62 74 LYS A N 1
ATOM 592 C CA . LYS A 1 74 ? 23.532 12.575 -21.494 1.00 92.62 74 LYS A CA 1
ATOM 593 C C . LYS A 1 74 ? 22.933 13.959 -21.178 1.00 92.62 74 LYS A C 1
ATOM 595 O O . LYS A 1 74 ? 23.484 14.980 -21.602 1.00 92.62 74 LYS A O 1
ATOM 600 N N . PRO A 1 75 ? 21.793 14.016 -20.466 1.00 91.19 75 PRO A N 1
ATOM 601 C CA . PRO A 1 75 ? 21.114 15.272 -20.180 1.00 91.19 75 PRO A CA 1
ATOM 602 C C . PRO A 1 75 ? 21.998 16.215 -19.354 1.00 91.19 75 PRO A C 1
ATOM 604 O O . PRO A 1 75 ? 22.776 15.792 -18.497 1.00 91.19 75 PRO A O 1
ATOM 607 N N . GLN A 1 76 ? 21.854 17.518 -19.593 1.00 91.75 76 GLN A N 1
ATOM 608 C CA . GLN A 1 76 ? 22.481 18.544 -18.766 1.00 91.75 76 GLN A CA 1
ATOM 609 C C . GLN A 1 76 ? 21.545 18.923 -17.619 1.00 91.75 76 GLN A C 1
ATOM 611 O O . GLN A 1 76 ? 20.403 19.324 -17.842 1.00 91.75 76 GLN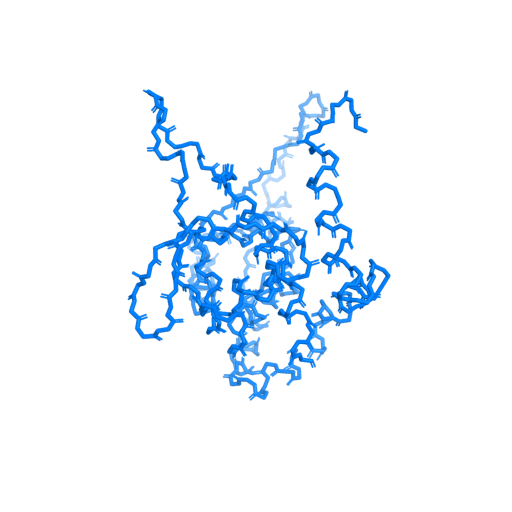 A O 1
ATOM 616 N N . TYR A 1 77 ? 22.045 18.826 -16.391 1.00 88.62 77 TYR A N 1
ATOM 617 C CA . TYR A 1 77 ? 21.305 19.195 -15.188 1.00 88.62 77 TYR A CA 1
ATOM 618 C C . TYR A 1 77 ? 21.731 20.581 -14.703 1.00 88.62 77 TYR A C 1
ATOM 620 O O . TYR A 1 77 ? 22.919 20.895 -14.656 1.00 88.62 77 TYR A O 1
ATOM 628 N N . ASN A 1 78 ? 20.762 21.403 -14.301 1.00 90.50 78 ASN A N 1
ATOM 629 C CA . ASN A 1 78 ? 21.018 22.693 -13.670 1.00 90.50 78 ASN A CA 1
ATOM 630 C C . ASN A 1 78 ? 20.804 22.573 -12.158 1.00 90.50 78 ASN A C 1
ATOM 632 O O . ASN A 1 78 ? 19.670 22.475 -11.695 1.00 90.50 78 ASN A O 1
ATOM 636 N N . SER A 1 79 ? 21.892 22.617 -11.389 1.00 89.75 79 SER A N 1
ATOM 637 C CA . SER A 1 79 ? 21.866 22.496 -9.926 1.00 89.75 79 SER A CA 1
ATOM 638 C C . SER A 1 79 ? 21.194 23.669 -9.207 1.00 89.75 79 SER A C 1
ATOM 640 O O . SER A 1 79 ? 20.948 23.579 -8.009 1.00 89.75 79 SER A O 1
ATOM 642 N N . ASN A 1 80 ? 20.904 24.772 -9.908 1.00 94.12 80 ASN A N 1
ATOM 643 C CA . ASN A 1 80 ? 20.130 25.883 -9.349 1.00 94.12 80 ASN A CA 1
ATOM 644 C C . ASN A 1 80 ? 18.626 25.581 -9.306 1.00 94.12 80 ASN A C 1
ATOM 646 O O . ASN A 1 80 ? 17.871 26.320 -8.677 1.00 94.12 80 ASN A O 1
ATOM 650 N N . TYR A 1 81 ? 18.178 24.526 -9.990 1.00 89.88 81 TYR A N 1
ATOM 651 C CA . TYR A 1 81 ? 16.804 24.052 -9.916 1.00 89.88 81 TYR A CA 1
ATOM 652 C C . TYR A 1 81 ? 16.662 22.964 -8.848 1.00 89.88 81 TYR A C 1
ATOM 654 O O . TYR A 1 81 ? 17.605 22.243 -8.531 1.00 89.88 81 TYR A O 1
ATOM 662 N N . GLY A 1 82 ? 15.462 22.863 -8.276 1.00 86.88 82 GLY A N 1
ATOM 663 C CA . GLY A 1 82 ? 15.118 21.783 -7.355 1.00 86.88 82 GLY A CA 1
ATOM 664 C C . GLY A 1 82 ? 14.924 20.443 -8.072 1.00 86.88 82 GLY A C 1
ATOM 665 O O . GLY A 1 82 ? 14.860 20.372 -9.298 1.00 86.88 82 GLY A O 1
ATOM 666 N N . ILE A 1 83 ? 14.784 19.375 -7.288 1.00 83.56 83 ILE A N 1
ATOM 667 C CA . ILE A 1 83 ? 14.430 18.044 -7.792 1.00 83.56 83 ILE A CA 1
ATOM 668 C C . ILE A 1 83 ? 12.905 17.953 -7.892 1.00 83.56 83 ILE A C 1
ATOM 670 O O . ILE A 1 83 ? 12.205 18.208 -6.912 1.00 83.56 83 ILE A O 1
ATOM 674 N N . ALA A 1 84 ? 12.400 17.570 -9.064 1.00 81.62 84 ALA A N 1
ATOM 675 C CA . ALA A 1 84 ? 10.999 17.217 -9.257 1.00 81.62 84 ALA A CA 1
ATOM 676 C C . ALA A 1 84 ? 10.836 15.692 -9.193 1.00 81.62 84 ALA A C 1
ATOM 678 O O . ALA A 1 84 ? 11.575 14.959 -9.849 1.00 81.62 84 ALA A O 1
ATOM 679 N N . THR A 1 85 ? 9.853 15.225 -8.426 1.00 80.06 85 THR A N 1
ATOM 680 C CA . THR A 1 85 ? 9.517 13.801 -8.295 1.00 80.06 85 THR A CA 1
ATOM 681 C C . THR A 1 85 ? 8.192 13.535 -8.993 1.00 80.06 85 THR A C 1
ATOM 683 O O . THR A 1 85 ? 7.220 14.253 -8.759 1.00 80.06 85 THR A O 1
ATOM 686 N N . SER A 1 86 ? 8.137 12.502 -9.835 1.00 79.56 86 SER A N 1
ATOM 687 C CA . SER A 1 86 ? 6.881 12.029 -10.411 1.00 79.56 86 SER A CA 1
ATOM 688 C C . SER A 1 86 ? 6.185 11.060 -9.460 1.00 79.56 86 SER A C 1
ATOM 690 O O . SER A 1 86 ? 6.797 10.157 -8.884 1.00 79.56 86 SER A O 1
ATOM 692 N N . GLN A 1 87 ? 4.879 11.251 -9.320 1.00 80.06 87 GLN A N 1
ATOM 693 C CA . GLN A 1 87 ? 3.999 10.368 -8.578 1.00 80.06 87 GLN A CA 1
ATOM 694 C C . GLN A 1 87 ? 2.852 9.966 -9.500 1.00 80.06 87 GLN A C 1
ATOM 696 O O . GLN A 1 87 ? 2.236 10.827 -10.128 1.00 80.06 87 GLN A O 1
ATOM 701 N N . VAL A 1 88 ? 2.591 8.664 -9.608 1.00 79.69 88 VAL A N 1
ATOM 702 C CA . VAL A 1 88 ? 1.555 8.127 -10.502 1.00 79.69 88 VAL A CA 1
ATOM 703 C C . VAL A 1 88 ? 0.478 7.436 -9.677 1.00 79.69 88 VAL A C 1
ATOM 705 O O . VAL A 1 88 ? 0.780 6.623 -8.802 1.00 79.69 88 VAL A O 1
ATOM 708 N N . SER A 1 89 ? -0.782 7.773 -9.952 1.00 74.44 89 SER A N 1
ATOM 709 C CA . SER A 1 89 ? -1.958 7.133 -9.362 1.00 74.44 89 SER A CA 1
ATOM 710 C C . SER A 1 89 ? -2.545 6.065 -10.292 1.00 74.44 89 SER A C 1
ATOM 712 O O . SER A 1 89 ? -2.221 6.013 -11.476 1.00 74.44 89 SER A O 1
ATOM 714 N N . GLY A 1 90 ? -3.423 5.214 -9.756 1.00 69.50 90 GLY A N 1
ATOM 715 C CA . GLY A 1 90 ? -4.175 4.225 -10.545 1.00 69.50 90 GLY A CA 1
ATOM 716 C C . GLY A 1 90 ? -3.746 2.774 -10.335 1.00 69.50 90 GLY A C 1
ATOM 717 O O . GLY A 1 90 ? -4.288 1.878 -10.974 1.00 69.50 90 GLY A O 1
ATOM 718 N N . PHE A 1 91 ? -2.820 2.515 -9.411 1.00 71.62 91 PHE A N 1
ATOM 719 C CA . PHE A 1 91 ? -2.535 1.154 -8.965 1.00 71.62 91 PHE A CA 1
ATOM 720 C C . PHE A 1 91 ? -3.697 0.695 -8.090 1.00 71.62 91 PHE A C 1
ATOM 722 O O . PHE A 1 91 ? -4.037 1.375 -7.131 1.00 71.62 91 PHE A O 1
ATOM 729 N N . GLN A 1 92 ? -4.373 -0.392 -8.457 1.00 77.56 92 GLN A N 1
ATOM 730 C CA . GLN A 1 92 ? -5.589 -0.822 -7.764 1.00 77.56 92 GLN A CA 1
ATOM 731 C C . GLN A 1 92 ? -5.511 -2.270 -7.282 1.00 77.56 92 GLN A C 1
ATOM 733 O O . GLN A 1 92 ? -6.337 -3.105 -7.636 1.00 77.56 92 GLN A O 1
ATOM 738 N N . GLY A 1 93 ? -4.472 -2.568 -6.504 1.00 86.38 93 GLY A N 1
ATOM 739 C CA . GLY A 1 93 ? -4.199 -3.915 -6.015 1.00 86.38 93 GLY A CA 1
ATOM 740 C C . GLY A 1 93 ? -3.330 -4.743 -6.963 1.00 86.38 93 GLY A C 1
ATOM 741 O O . GLY A 1 93 ? -2.752 -4.240 -7.937 1.00 86.38 93 GLY A O 1
ATOM 742 N N . ALA A 1 94 ? -3.210 -6.029 -6.655 1.00 91.75 94 ALA A N 1
ATOM 743 C CA . ALA A 1 94 ? -2.164 -6.903 -7.153 1.00 91.75 94 ALA A CA 1
ATOM 744 C C . ALA A 1 94 ? -2.334 -7.166 -8.645 1.00 91.75 94 ALA A C 1
ATOM 746 O O . ALA A 1 94 ? -1.397 -6.985 -9.415 1.00 91.75 94 ALA A O 1
ATOM 747 N N . TYR A 1 95 ? -3.544 -7.505 -9.087 1.00 93.25 95 TYR A N 1
ATOM 748 C CA . TYR A 1 95 ? -3.809 -7.816 -10.492 1.00 93.25 95 TYR A CA 1
ATOM 749 C C . TYR A 1 95 ? -3.566 -6.624 -11.419 1.00 93.25 95 TYR A C 1
ATOM 751 O O . TYR A 1 95 ? -2.950 -6.782 -12.472 1.00 93.25 95 TYR A O 1
ATOM 759 N N . VAL A 1 96 ? -4.004 -5.426 -11.021 1.00 91.62 96 VAL A N 1
ATOM 760 C CA . VAL A 1 96 ? -3.786 -4.198 -11.802 1.00 91.62 96 VAL A CA 1
ATOM 761 C C . VAL A 1 96 ? -2.299 -3.860 -11.850 1.00 91.62 96 VAL A C 1
ATOM 763 O O . VAL A 1 96 ? -1.766 -3.561 -12.918 1.00 91.62 96 VAL A O 1
ATOM 766 N N . THR A 1 97 ? -1.607 -3.987 -10.717 1.00 92.81 97 THR A N 1
ATOM 767 C CA . THR A 1 97 ? -0.159 -3.763 -10.630 1.00 92.81 97 THR A CA 1
ATOM 768 C C . THR A 1 97 ? 0.617 -4.759 -11.493 1.00 92.81 97 THR A C 1
ATOM 770 O O . THR A 1 97 ? 1.492 -4.362 -12.258 1.00 92.81 97 THR A O 1
ATOM 773 N N . 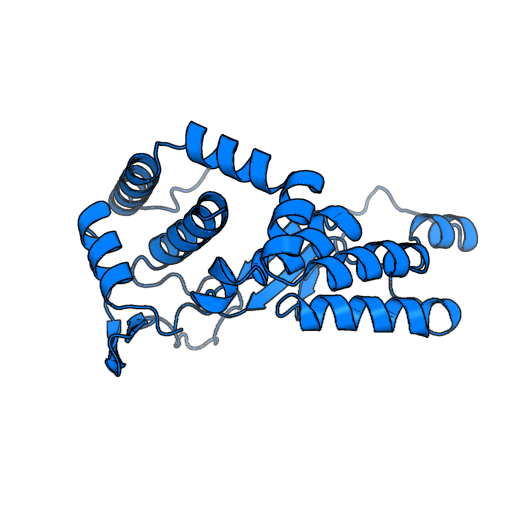HIS A 1 98 ? 0.262 -6.043 -11.451 1.00 96.38 98 HIS A N 1
ATOM 774 C CA . HIS A 1 98 ? 0.877 -7.081 -12.278 1.00 96.38 98 HIS A CA 1
ATOM 775 C C . HIS A 1 98 ? 0.614 -6.861 -13.769 1.00 96.38 98 HIS A C 1
ATOM 777 O O . HIS A 1 98 ? 1.520 -6.992 -14.591 1.00 96.38 98 HIS A O 1
ATOM 783 N N . HIS A 1 99 ? -0.611 -6.468 -14.130 1.00 95.50 99 HIS A N 1
ATOM 784 C CA . HIS A 1 99 ? -0.958 -6.139 -15.510 1.00 95.50 99 HIS A CA 1
ATOM 785 C C . HIS A 1 99 ? -0.158 -4.941 -16.031 1.00 95.50 99 HIS A C 1
ATOM 787 O O . HIS A 1 99 ? 0.343 -4.988 -17.155 1.00 95.50 99 HIS A O 1
ATOM 793 N N . PHE A 1 100 ? 0.025 -3.905 -15.208 1.00 93.75 100 PHE A N 1
ATOM 794 C CA . PHE A 1 100 ? 0.935 -2.805 -15.522 1.00 93.75 100 PHE A CA 1
ATOM 795 C C . PHE A 1 100 ? 2.346 -3.330 -15.807 1.00 93.75 100 PHE A C 1
ATOM 797 O O . PHE A 1 100 ? 2.912 -3.004 -16.848 1.00 93.75 100 PHE A O 1
ATOM 804 N N . MET A 1 101 ? 2.887 -4.207 -14.953 1.00 96.19 101 MET A N 1
ATOM 805 C CA . MET A 1 101 ? 4.229 -4.753 -15.174 1.00 96.19 101 MET A CA 1
ATOM 806 C C . MET A 1 101 ? 4.347 -5.537 -16.483 1.00 96.19 101 MET A C 1
ATOM 808 O O . MET A 1 101 ? 5.341 -5.397 -17.197 1.00 96.19 101 MET A O 1
ATOM 812 N N . LYS A 1 102 ? 3.320 -6.319 -16.833 1.00 97.44 102 LYS A N 1
ATOM 813 C CA . LYS A 1 102 ? 3.244 -7.013 -18.125 1.00 97.44 102 LYS A CA 1
ATOM 814 C C . LYS A 1 102 ? 3.275 -6.029 -19.287 1.00 97.44 102 LYS A C 1
ATOM 816 O O . LYS A 1 102 ? 4.074 -6.206 -20.199 1.00 97.44 102 LYS A O 1
ATOM 821 N N . LYS A 1 103 ? 2.467 -4.967 -19.227 1.00 95.62 103 LYS A N 1
ATOM 822 C CA . LYS A 1 103 ? 2.398 -3.952 -20.285 1.00 95.62 103 LYS A CA 1
ATOM 823 C C . LYS A 1 103 ? 3.723 -3.229 -20.482 1.00 95.62 103 LYS A C 1
ATOM 825 O O . LYS A 1 103 ? 4.179 -3.137 -21.615 1.00 95.62 103 LYS A O 1
ATOM 830 N N . VAL A 1 104 ? 4.377 -2.810 -19.400 1.00 94.81 104 VAL A N 1
ATOM 831 C CA . VAL A 1 104 ? 5.701 -2.173 -19.482 1.00 94.81 104 VAL A CA 1
ATOM 832 C C . VAL A 1 104 ? 6.729 -3.117 -20.107 1.00 94.81 104 VAL A C 1
ATOM 834 O O . VAL A 1 104 ? 7.471 -2.717 -20.999 1.00 94.81 104 VAL A O 1
ATOM 837 N N . ALA A 1 105 ? 6.757 -4.383 -19.687 1.00 96.62 105 ALA A N 1
ATOM 838 C CA . ALA A 1 105 ? 7.677 -5.369 -20.249 1.00 96.62 105 ALA A CA 1
ATOM 839 C C . ALA A 1 105 ? 7.394 -5.681 -21.733 1.00 96.62 105 ALA A C 1
ATOM 841 O O . ALA A 1 105 ? 8.333 -5.915 -22.495 1.00 96.62 105 ALA A O 1
ATOM 842 N N . GLU A 1 106 ? 6.123 -5.691 -22.147 1.00 96.50 106 GLU A N 1
ATOM 843 C CA . GLU A 1 106 ? 5.694 -5.880 -23.541 1.00 96.50 106 GLU A CA 1
ATOM 844 C C . GLU A 1 106 ? 6.127 -4.711 -24.436 1.00 96.50 106 GLU A C 1
ATOM 846 O O . GLU A 1 106 ? 6.593 -4.937 -25.554 1.00 96.50 106 GLU A O 1
ATOM 851 N N . THR A 1 107 ? 6.002 -3.469 -23.956 1.00 95.56 107 THR A N 1
ATOM 852 C CA . THR A 1 107 ? 6.253 -2.262 -24.759 1.00 95.56 107 THR A CA 1
ATOM 853 C C . THR A 1 107 ? 7.649 -1.673 -24.586 1.00 95.56 107 THR A C 1
ATOM 855 O O . THR A 1 107 ? 7.977 -0.722 -25.289 1.00 95.56 107 THR A O 1
ATOM 858 N N . ALA A 1 108 ? 8.505 -2.244 -23.731 1.00 92.75 108 ALA A N 1
ATOM 859 C CA . ALA A 1 108 ? 9.796 -1.668 -23.333 1.00 92.75 108 ALA A CA 1
ATOM 860 C C . ALA A 1 108 ? 10.703 -1.207 -24.492 1.00 92.75 108 ALA A C 1
ATOM 862 O O . ALA A 1 108 ? 11.500 -0.290 -24.317 1.00 92.75 108 ALA A O 1
ATOM 863 N N . LYS A 1 109 ? 10.599 -1.834 -25.673 1.00 88.25 109 LYS A N 1
ATOM 864 C CA . LYS A 1 109 ? 11.402 -1.489 -26.862 1.00 88.25 109 LYS A CA 1
ATOM 865 C C . LYS A 1 109 ? 10.775 -0.430 -27.771 1.00 88.25 109 LYS A C 1
ATOM 867 O O . LYS A 1 109 ? 11.491 0.156 -28.575 1.00 88.25 109 LYS A O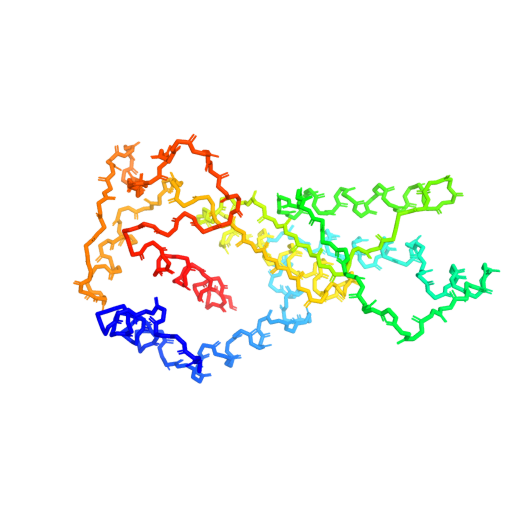 1
ATOM 872 N N . THR A 1 110 ? 9.459 -0.250 -27.714 1.00 91.81 110 THR A N 1
ATOM 873 C CA . THR A 1 110 ? 8.703 0.607 -28.645 1.00 91.81 110 THR A CA 1
ATOM 874 C C . THR A 1 110 ? 8.136 1.846 -27.968 1.00 91.81 110 THR A C 1
ATOM 876 O O . THR A 1 110 ? 8.098 2.903 -28.584 1.00 91.81 110 THR A O 1
ATOM 879 N N . ASP A 1 111 ? 7.702 1.708 -26.718 1.00 91.12 111 ASP A N 1
ATOM 880 C CA . ASP A 1 111 ? 7.145 2.770 -25.884 1.00 91.12 111 ASP A CA 1
ATOM 881 C C . ASP A 1 111 ? 7.650 2.556 -24.443 1.00 91.12 111 ASP A C 1
ATOM 883 O O . ASP A 1 111 ? 7.009 1.850 -23.648 1.00 91.12 111 ASP A O 1
ATOM 887 N N . PRO A 1 112 ? 8.882 3.018 -24.141 1.00 89.00 112 PRO A N 1
ATOM 888 C CA . PRO A 1 112 ? 9.521 2.763 -22.861 1.00 89.00 112 PRO A CA 1
ATOM 889 C C . PRO A 1 112 ? 8.833 3.549 -21.742 1.00 89.00 112 PRO A C 1
ATOM 891 O O . PRO A 1 112 ? 8.815 4.778 -21.731 1.00 89.00 112 PRO A O 1
ATOM 894 N N . VAL A 1 113 ? 8.342 2.818 -20.743 1.00 90.75 113 VAL A N 1
ATOM 895 C CA . VAL A 1 113 ? 7.766 3.377 -19.517 1.00 90.75 113 VAL A CA 1
ATOM 896 C C . VAL A 1 113 ? 8.693 3.068 -18.346 1.00 90.75 113 VAL A C 1
ATOM 898 O O . VAL A 1 113 ? 8.948 1.906 -18.034 1.00 90.75 113 VAL A O 1
ATOM 901 N N . PHE A 1 114 ? 9.199 4.108 -17.687 1.00 90.19 114 PHE A N 1
ATOM 902 C CA . PHE A 1 114 ? 10.052 3.968 -16.506 1.00 90.19 114 PHE A CA 1
ATOM 903 C C . PHE A 1 114 ? 9.218 3.772 -15.238 1.00 90.19 114 PHE A C 1
ATOM 905 O O . PHE A 1 114 ? 8.113 4.306 -15.117 1.00 90.19 114 PHE A O 1
ATOM 912 N N . VAL A 1 115 ? 9.769 3.040 -14.265 1.00 90.06 115 VAL A N 1
ATOM 913 C CA . VAL A 1 115 ? 9.146 2.910 -12.941 1.00 90.06 115 VAL A CA 1
ATOM 914 C C . VAL A 1 115 ? 8.999 4.302 -12.309 1.00 90.06 115 VAL A C 1
ATOM 916 O O . VAL A 1 115 ? 9.982 5.047 -12.256 1.00 90.06 115 VAL A O 1
ATOM 919 N N . PRO A 1 116 ? 7.808 4.678 -11.811 1.00 86.44 116 PRO A N 1
ATOM 920 C CA . PRO A 1 116 ? 7.628 5.947 -11.119 1.00 86.44 116 PRO A CA 1
ATOM 921 C C . PRO A 1 116 ? 8.354 5.954 -9.770 1.00 86.44 116 PRO A C 1
ATOM 923 O O . PRO A 1 116 ? 8.451 4.935 -9.085 1.00 86.44 116 PRO A O 1
ATOM 926 N N . ALA A 1 117 ? 8.819 7.129 -9.347 1.00 85.62 117 ALA A N 1
ATOM 927 C CA . ALA A 1 117 ? 9.504 7.273 -8.064 1.00 85.62 117 ALA A CA 1
ATOM 928 C C . ALA A 1 117 ? 8.564 7.023 -6.870 1.00 85.62 117 ALA A C 1
ATOM 930 O O . ALA A 1 117 ? 8.984 6.472 -5.846 1.00 85.62 117 ALA A O 1
ATOM 931 N N . GLU A 1 118 ? 7.295 7.412 -7.007 1.00 85.88 118 GLU A N 1
ATOM 932 C CA . GLU A 1 118 ? 6.237 7.201 -6.021 1.00 85.88 118 GLU A CA 1
ATOM 933 C C . GLU A 1 118 ? 4.953 6.690 -6.691 1.00 85.88 118 GLU A C 1
ATOM 935 O O . GLU A 1 118 ? 4.591 7.116 -7.791 1.00 85.88 118 GLU A O 1
ATOM 940 N N . MET A 1 119 ? 4.236 5.801 -6.003 1.00 84.00 119 MET A N 1
ATOM 941 C CA . MET A 1 119 ? 2.961 5.249 -6.464 1.00 84.00 119 MET A CA 1
ATOM 942 C C . MET A 1 119 ? 1.835 5.558 -5.481 1.00 84.00 119 MET A C 1
ATOM 944 O O . MET A 1 119 ? 2.004 5.461 -4.262 1.00 84.00 119 MET A O 1
ATOM 948 N N . ILE A 1 120 ? 0.664 5.888 -6.024 1.00 75.38 120 ILE A N 1
ATOM 949 C CA . ILE A 1 120 ? -0.586 5.987 -5.274 1.00 75.38 120 ILE A CA 1
ATOM 950 C C . ILE A 1 120 ? -1.560 4.931 -5.779 1.00 75.38 120 ILE A C 1
ATOM 952 O O . ILE A 1 120 ? -1.821 4.790 -6.975 1.00 75.38 120 ILE A O 1
ATOM 956 N N . SER A 1 121 ? -2.167 4.257 -4.820 1.00 73.44 121 SER A N 1
ATOM 957 C CA . SER A 1 121 ? -3.277 3.358 -5.012 1.00 73.44 121 SER A CA 1
ATOM 958 C C . SER A 1 121 ? -4.524 3.914 -4.362 1.00 73.44 121 SER A C 1
ATOM 960 O O . SER A 1 121 ? -4.517 4.216 -3.174 1.00 73.44 121 SER A O 1
ATOM 962 N N . VAL A 1 122 ? -5.601 4.033 -5.133 1.00 69.00 122 VAL A N 1
ATOM 963 C CA . VAL A 1 122 ? -6.931 4.355 -4.607 1.00 69.00 122 VAL A CA 1
ATOM 964 C C . VAL A 1 122 ? -7.714 3.055 -4.606 1.00 69.00 122 VAL A C 1
ATOM 966 O O . VAL A 1 122 ? -8.341 2.695 -5.605 1.00 69.00 122 VAL A O 1
ATOM 969 N N . VAL A 1 123 ? -7.585 2.314 -3.504 1.00 68.56 123 VAL A N 1
ATOM 970 C CA . VAL A 1 123 ? -8.204 0.999 -3.337 1.00 68.56 123 VAL A CA 1
ATOM 971 C C . VAL A 1 123 ? -8.969 0.969 -2.032 1.00 68.56 123 VAL A C 1
ATOM 973 O O . VAL A 1 123 ? -8.429 1.348 -0.990 1.00 68.56 123 VAL A O 1
ATOM 976 N N . PRO A 1 124 ? -10.204 0.466 -2.077 1.00 67.38 124 PRO A N 1
ATOM 977 C CA . PRO A 1 124 ? -10.910 0.063 -0.886 1.00 67.38 124 PRO A CA 1
ATOM 978 C C . PRO A 1 124 ? -10.080 -0.775 0.101 1.00 67.38 124 PRO A C 1
ATOM 980 O O . PRO A 1 124 ? -9.696 -1.886 -0.246 1.00 67.38 124 PRO A O 1
ATOM 983 N N . LEU A 1 125 ? -9.860 -0.328 1.350 1.00 68.06 125 LEU A N 1
ATOM 984 C CA . LEU A 1 125 ? -9.274 -1.180 2.410 1.00 68.06 125 LEU A CA 1
ATOM 985 C C . LEU A 1 125 ? -10.288 -2.206 2.937 1.00 68.06 125 LEU A C 1
ATOM 987 O O . LEU A 1 125 ? -10.442 -2.385 4.143 1.00 68.06 125 LEU A O 1
ATOM 991 N N . THR A 1 126 ? -11.009 -2.873 2.040 1.00 73.75 126 THR A N 1
ATOM 992 C CA . THR A 1 126 ? -11.902 -3.968 2.411 1.00 73.75 126 THR A CA 1
ATOM 993 C C . THR A 1 126 ? -11.116 -5.048 3.142 1.00 73.75 126 THR A C 1
ATOM 995 O O . THR A 1 126 ? -9.918 -5.228 2.917 1.00 73.75 126 THR A O 1
ATOM 998 N N . ASP A 1 127 ? -11.806 -5.821 3.973 1.00 73.81 127 ASP A N 1
ATOM 999 C CA . ASP A 1 127 ? -11.197 -6.981 4.624 1.00 73.81 127 ASP A CA 1
ATOM 1000 C C . ASP A 1 127 ? -10.610 -7.951 3.592 1.00 73.81 127 ASP A C 1
ATOM 1002 O O . ASP A 1 127 ? -9.542 -8.508 3.812 1.00 73.81 127 ASP A O 1
ATOM 1006 N N . TYR A 1 128 ? -11.226 -8.072 2.410 1.00 80.00 128 TYR A N 1
ATOM 1007 C CA . TYR A 1 128 ? -10.619 -8.807 1.304 1.00 80.00 128 TYR A CA 1
ATOM 1008 C C . TYR A 1 128 ? -9.250 -8.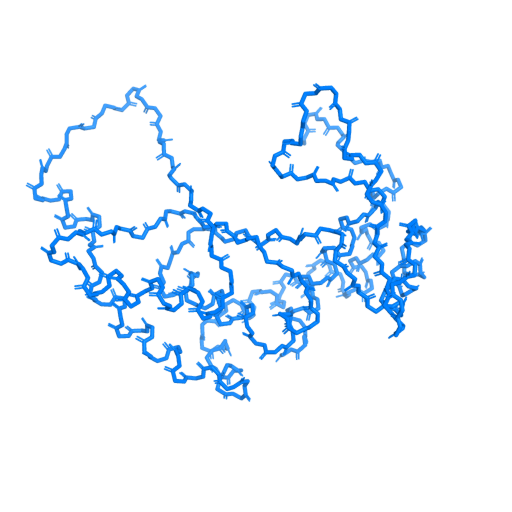231 0.921 1.00 80.00 128 TYR A C 1
ATOM 1010 O O . TYR A 1 128 ? -8.274 -8.972 0.887 1.00 80.00 128 TYR A O 1
ATOM 1018 N N . TYR A 1 129 ? -9.132 -6.927 0.667 1.00 76.94 129 TYR A N 1
ATOM 1019 C CA . TYR A 1 129 ? -7.858 -6.325 0.264 1.00 76.94 129 TYR A CA 1
ATOM 1020 C C . TYR A 1 129 ? -6.767 -6.465 1.341 1.00 76.94 129 TYR A C 1
ATOM 1022 O O . TYR A 1 129 ? -5.608 -6.743 1.026 1.00 76.94 129 TYR A O 1
ATOM 1030 N N . VAL A 1 130 ? -7.154 -6.326 2.612 1.00 74.75 130 VAL A N 1
ATOM 1031 C CA . VAL A 1 130 ? -6.270 -6.422 3.786 1.00 74.75 130 VAL A CA 1
ATOM 1032 C C . VAL A 1 130 ? -5.821 -7.869 4.038 1.00 74.75 130 VAL A C 1
ATOM 1034 O O . VAL A 1 130 ? -4.634 -8.106 4.261 1.00 74.75 130 VAL A O 1
ATOM 1037 N N . TYR A 1 131 ? -6.738 -8.838 3.973 1.00 82.25 131 TYR A N 1
ATOM 1038 C CA . TYR A 1 131 ? -6.521 -10.195 4.492 1.00 82.25 131 TYR A CA 1
ATOM 1039 C C . TYR A 1 131 ? -6.302 -11.270 3.419 1.00 82.25 131 TYR A C 1
ATOM 1041 O O . TYR A 1 131 ? -5.705 -12.318 3.694 1.00 82.25 131 TYR A O 1
ATOM 1049 N N . SER A 1 132 ? -6.730 -11.035 2.173 1.00 87.25 132 SER A N 1
ATOM 1050 C CA . SER A 1 132 ? -6.553 -12.009 1.079 1.00 87.25 132 SER A CA 1
ATOM 1051 C C . SER A 1 132 ? -5.101 -12.163 0.629 1.00 87.25 132 SER A C 1
ATOM 1053 O O . SER A 1 132 ? -4.775 -13.145 -0.022 1.00 87.25 132 SER A O 1
ATOM 1055 N N . GLY A 1 133 ? -4.226 -11.212 0.970 1.00 87.88 133 GLY A N 1
ATOM 1056 C CA . GLY A 1 133 ? -2.869 -11.114 0.430 1.00 87.88 133 GLY A CA 1
ATOM 1057 C C . GLY A 1 133 ? -2.738 -10.128 -0.734 1.00 87.88 133 GLY A C 1
ATOM 1058 O O . GLY A 1 133 ? -1.615 -9.817 -1.115 1.00 87.88 133 GLY A O 1
ATOM 1059 N N . ASP A 1 134 ? -3.840 -9.569 -1.241 1.00 89.25 134 ASP A N 1
ATOM 1060 C CA . ASP A 1 134 ? -3.849 -8.600 -2.346 1.00 89.25 134 ASP A CA 1
ATOM 1061 C C . ASP A 1 134 ? -2.990 -7.348 -2.054 1.00 89.25 134 ASP A C 1
ATOM 1063 O O . ASP A 1 134 ? -2.040 -7.043 -2.787 1.00 89.25 134 ASP A O 1
ATOM 1067 N N . LEU A 1 135 ? -3.216 -6.672 -0.917 1.00 86.06 135 LEU A N 1
ATOM 1068 C CA . LEU A 1 135 ? -2.378 -5.540 -0.501 1.00 86.06 135 LEU A CA 1
ATOM 1069 C C . LEU A 1 135 ? -0.906 -5.953 -0.339 1.00 86.06 135 LEU A C 1
ATOM 1071 O O . LEU A 1 135 ? -0.007 -5.233 -0.772 1.00 86.06 135 LEU A O 1
ATOM 1075 N N . MET A 1 136 ? -0.635 -7.126 0.238 1.00 88.81 136 MET A N 1
ATOM 1076 C CA . MET A 1 136 ? 0.737 -7.604 0.432 1.00 88.81 136 MET A CA 1
ATOM 1077 C C . MET A 1 136 ? 1.439 -7.905 -0.898 1.00 88.81 136 MET A C 1
ATOM 1079 O O . MET A 1 136 ? 2.604 -7.540 -1.056 1.00 88.81 136 MET A O 1
ATOM 1083 N N . ALA A 1 137 ? 0.748 -8.523 -1.856 1.00 92.94 137 ALA A N 1
ATOM 1084 C CA . ALA A 1 137 ? 1.271 -8.802 -3.189 1.00 92.94 137 ALA A CA 1
ATOM 1085 C C . ALA A 1 137 ? 1.559 -7.503 -3.937 1.00 92.94 137 ALA A C 1
ATOM 1087 O O . ALA A 1 137 ? 2.614 -7.355 -4.556 1.00 92.94 137 ALA A O 1
ATOM 1088 N N . THR A 1 138 ? 0.662 -6.528 -3.801 1.00 90.75 138 THR A N 1
ATOM 1089 C CA . THR A 1 138 ? 0.856 -5.196 -4.362 1.00 90.75 138 THR A CA 1
ATOM 1090 C C . THR A 1 138 ? 2.099 -4.527 -3.786 1.00 90.75 138 THR A C 1
ATOM 1092 O O . THR A 1 138 ? 2.967 -4.105 -4.542 1.00 90.75 138 THR A O 1
ATOM 1095 N N . LEU A 1 139 ? 2.240 -4.501 -2.457 1.00 89.31 139 LEU A N 1
ATOM 1096 C CA . LEU A 1 139 ? 3.413 -3.937 -1.784 1.00 89.31 139 LEU A CA 1
ATOM 1097 C C . LEU A 1 139 ? 4.708 -4.684 -2.129 1.00 89.31 139 LEU A C 1
ATOM 1099 O O . LEU A 1 139 ? 5.764 -4.062 -2.219 1.00 89.31 139 LEU A O 1
ATOM 1103 N N . ALA A 1 140 ? 4.656 -6.004 -2.330 1.00 93.25 140 ALA A N 1
ATOM 1104 C CA . ALA A 1 140 ? 5.808 -6.781 -2.777 1.00 93.25 140 ALA A CA 1
ATOM 1105 C C . ALA A 1 140 ? 6.259 -6.351 -4.182 1.00 93.25 140 ALA A C 1
ATOM 1107 O O . ALA A 1 140 ? 7.440 -6.069 -4.393 1.00 93.25 140 ALA A O 1
ATOM 1108 N N . MET A 1 141 ? 5.323 -6.224 -5.126 1.00 95.12 141 MET A N 1
ATOM 1109 C CA . MET A 1 141 ? 5.629 -5.766 -6.483 1.00 95.12 141 MET A CA 1
ATOM 1110 C C . MET A 1 141 ? 6.128 -4.321 -6.520 1.00 95.12 141 MET A C 1
ATOM 1112 O O . MET A 1 141 ? 7.086 -4.027 -7.230 1.00 95.12 141 MET A O 1
ATOM 1116 N N . THR A 1 142 ? 5.524 -3.416 -5.752 1.00 91.56 142 THR A N 1
ATOM 1117 C CA . THR A 1 142 ? 5.883 -1.993 -5.791 1.00 91.56 142 THR A CA 1
ATOM 1118 C C . THR A 1 142 ? 7.143 -1.688 -4.988 1.00 91.56 142 THR A C 1
ATOM 1120 O O . THR A 1 142 ? 8.119 -1.178 -5.538 1.00 91.56 142 THR A O 1
ATOM 1123 N N . GLU A 1 143 ? 7.179 -2.047 -3.705 1.00 90.44 143 GLU A N 1
ATOM 1124 C CA . GLU A 1 143 ? 8.281 -1.677 -2.814 1.00 90.44 143 GLU A CA 1
ATOM 1125 C C . GLU A 1 143 ? 9.513 -2.574 -2.967 1.00 90.44 143 GLU A C 1
ATOM 1127 O O . GLU A 1 143 ? 10.632 -2.078 -2.859 1.00 90.44 143 GLU A O 1
ATOM 1132 N N . ASN A 1 144 ? 9.344 -3.890 -3.167 1.00 94.06 144 ASN A N 1
ATOM 1133 C CA . ASN A 1 144 ? 10.484 -4.815 -3.201 1.00 94.06 144 ASN A CA 1
ATOM 1134 C C . ASN A 1 144 ? 11.010 -5.054 -4.621 1.00 94.06 144 ASN A C 1
ATOM 1136 O O . ASN A 1 144 ? 12.225 -5.076 -4.808 1.00 94.06 144 ASN A O 1
ATOM 1140 N N . ILE A 1 145 ? 10.117 -5.230 -5.600 1.00 96.00 145 ILE A N 1
ATOM 1141 C CA . ILE A 1 145 ? 10.501 -5.578 -6.976 1.00 96.00 145 ILE A CA 1
ATOM 1142 C C . ILE A 1 145 ? 10.777 -4.317 -7.802 1.00 96.00 145 ILE A C 1
ATOM 1144 O O . ILE A 1 145 ? 11.884 -4.146 -8.303 1.00 96.00 145 ILE A O 1
ATOM 1148 N N . MET A 1 146 ? 9.801 -3.410 -7.913 1.00 93.81 146 MET A N 1
ATOM 1149 C CA . MET A 1 146 ? 9.955 -2.148 -8.649 1.00 93.81 146 MET A CA 1
ATOM 1150 C C . MET A 1 146 ? 10.761 -1.090 -7.883 1.00 93.81 146 MET A C 1
ATOM 1152 O O . MET A 1 146 ? 11.241 -0.140 -8.490 1.00 93.81 146 MET A O 1
ATOM 1156 N N . GLN A 1 147 ? 10.944 -1.261 -6.570 1.00 92.19 147 GLN A N 1
ATOM 1157 C CA . GLN A 1 147 ? 11.723 -0.365 -5.705 1.00 92.19 147 GLN A CA 1
ATOM 1158 C C . GLN A 1 147 ? 11.201 1.078 -5.666 1.00 92.19 147 GLN A C 1
ATOM 1160 O O . GLN A 1 147 ? 11.964 2.038 -5.549 1.00 92.19 147 GLN A O 1
ATOM 1165 N N . THR A 1 148 ? 9.879 1.246 -5.718 1.00 87.50 148 THR A N 1
ATOM 1166 C CA . THR A 1 148 ? 9.259 2.562 -5.535 1.00 87.50 148 THR A CA 1
ATOM 1167 C C . THR A 1 148 ? 9.565 3.094 -4.138 1.00 87.50 148 THR A C 1
ATOM 1169 O O . THR A 1 148 ? 9.426 2.366 -3.152 1.00 87.50 148 THR A O 1
ATOM 1172 N N . SER A 1 149 ? 9.928 4.372 -4.031 1.00 78.81 149 SER A N 1
ATOM 1173 C CA . SER A 1 149 ? 10.322 4.975 -2.749 1.00 78.81 149 SER A CA 1
ATOM 1174 C C . SER A 1 149 ? 9.158 5.089 -1.760 1.00 78.81 149 SER A C 1
ATOM 1176 O O . SER A 1 149 ? 9.356 5.008 -0.544 1.00 78.81 149 SER A O 1
ATOM 1178 N N . LYS A 1 150 ? 7.937 5.259 -2.281 1.00 77.50 150 LYS A N 1
ATOM 1179 C CA . LYS A 1 150 ? 6.696 5.308 -1.509 1.00 77.50 150 LYS A CA 1
ATOM 1180 C C . LYS A 1 150 ? 5.563 4.648 -2.277 1.00 77.50 150 LYS A C 1
ATOM 1182 O O . LYS A 1 150 ? 5.389 4.895 -3.469 1.00 77.50 150 LYS A O 1
ATOM 1187 N N . TYR A 1 151 ? 4.756 3.899 -1.538 1.00 74.25 151 TYR A N 1
ATOM 1188 C CA . TYR A 1 151 ? 3.453 3.428 -1.969 1.00 74.25 151 TYR A CA 1
ATOM 1189 C C . TYR A 1 151 ? 2.401 3.969 -1.000 1.00 74.25 151 TYR A C 1
ATOM 1191 O O . TYR A 1 151 ? 2.408 3.638 0.186 1.00 74.25 151 TYR A O 1
ATOM 1199 N N . CYS A 1 152 ? 1.522 4.837 -1.488 1.00 70.56 152 CYS A N 1
ATOM 1200 C CA . CYS A 1 152 ? 0.394 5.343 -0.717 1.00 70.56 152 CYS A CA 1
ATOM 1201 C C . CYS A 1 152 ? -0.850 4.536 -1.081 1.00 70.56 152 CYS A C 1
ATOM 1203 O O . CYS A 1 152 ? -1.282 4.577 -2.228 1.00 70.56 152 CYS A O 1
ATOM 1205 N N . SER A 1 153 ? -1.449 3.831 -0.122 1.00 63.47 153 SER A N 1
ATOM 1206 C CA . SER A 1 153 ? -2.779 3.249 -0.304 1.00 63.47 153 SER A CA 1
ATOM 1207 C C . SER A 1 153 ? -3.798 4.199 0.311 1.00 63.47 153 SER A C 1
ATOM 1209 O O . SER A 1 153 ? -3.868 4.332 1.526 1.00 63.47 153 SER A O 1
ATOM 1211 N N . THR A 1 154 ? -4.582 4.875 -0.517 1.00 58.22 154 THR A N 1
ATOM 1212 C CA . THR A 1 154 ? -5.724 5.668 -0.066 1.00 58.22 154 THR A CA 1
ATOM 1213 C C . THR A 1 154 ? -6.909 4.731 0.101 1.00 58.22 154 THR A C 1
ATOM 1215 O O . THR A 1 154 ? -7.368 4.147 -0.880 1.00 58.22 154 THR A O 1
ATOM 1218 N N . ASN A 1 155 ? -7.395 4.589 1.336 1.00 57.19 155 ASN A N 1
ATOM 1219 C CA . ASN A 1 155 ? -8.703 3.995 1.586 1.00 57.19 155 ASN A CA 1
ATOM 1220 C C . ASN A 1 155 ? -9.770 4.989 1.126 1.00 57.19 155 ASN A C 1
ATOM 1222 O O . ASN A 1 155 ? -9.717 6.148 1.534 1.00 57.19 155 ASN A O 1
ATOM 1226 N N . LEU A 1 156 ? -10.736 4.564 0.316 1.00 56.56 156 LEU A N 1
ATOM 1227 C CA . LEU A 1 156 ? -11.943 5.364 0.109 1.00 56.56 156 LEU A CA 1
ATOM 1228 C C . LEU A 1 156 ? -12.764 5.283 1.399 1.00 56.56 156 LEU A C 1
ATOM 1230 O O . LEU A 1 156 ? -13.362 4.269 1.729 1.00 56.56 156 LEU A O 1
ATOM 1234 N N . ILE A 1 157 ? -12.751 6.343 2.190 1.00 55.91 157 ILE A N 1
ATOM 1235 C CA . ILE A 1 157 ? -13.128 6.251 3.603 1.00 55.91 157 ILE A CA 1
ATOM 1236 C C . ILE A 1 157 ? -14.644 6.010 3.813 1.00 55.91 157 ILE A C 1
ATOM 1238 O O . ILE A 1 157 ? -15.084 5.686 4.912 1.00 55.91 157 ILE A O 1
ATOM 1242 N N . GLY A 1 158 ? -15.440 6.091 2.742 1.00 59.16 158 GLY A N 1
ATOM 1243 C CA . GLY A 1 158 ? -16.863 5.737 2.716 1.00 59.16 158 GLY A CA 1
ATOM 1244 C C . GLY A 1 158 ? -17.179 4.271 2.391 1.00 59.16 158 GLY A C 1
ATOM 1245 O O . GLY A 1 158 ? -18.333 3.958 2.110 1.00 59.16 158 GLY A O 1
ATOM 1246 N N . ILE A 1 159 ? -16.197 3.366 2.360 1.00 69.62 159 ILE A N 1
ATOM 1247 C CA . ILE A 1 159 ? -16.470 1.953 2.063 1.00 69.62 159 ILE A CA 1
ATOM 1248 C C . ILE A 1 159 ? -17.074 1.256 3.279 1.00 69.62 159 ILE A C 1
ATOM 1250 O O . ILE A 1 159 ? -16.574 1.438 4.391 1.00 69.62 159 ILE A O 1
ATOM 1254 N N . PRO A 1 160 ? -18.108 0.419 3.084 1.00 79.38 160 PRO A N 1
ATOM 1255 C CA . PRO A 1 160 ? -18.660 -0.363 4.172 1.00 79.38 160 PRO A CA 1
ATOM 1256 C C . PRO A 1 160 ? -17.614 -1.300 4.793 1.00 79.38 160 PRO A C 1
ATOM 1258 O O . PRO A 1 160 ? -16.952 -2.071 4.094 1.00 79.38 160 PRO A O 1
ATOM 1261 N N . HIS A 1 161 ? -17.513 -1.277 6.117 1.00 79.44 161 HIS A N 1
ATOM 1262 C CA . HIS A 1 161 ? -16.723 -2.205 6.925 1.00 79.44 161 HIS A CA 1
ATOM 1263 C C . HIS A 1 161 ? -17.626 -2.935 7.929 1.00 79.44 161 HIS A C 1
ATOM 1265 O O . HIS A 1 161 ? -18.710 -2.433 8.228 1.00 79.44 161 HIS A O 1
ATOM 1271 N N . PRO A 1 162 ? -17.208 -4.087 8.489 1.00 87.75 162 PRO A N 1
ATOM 1272 C CA . PRO A 1 162 ? -18.007 -4.766 9.505 1.00 87.75 162 PRO A CA 1
ATOM 1273 C C . PRO A 1 162 ? -18.303 -3.854 10.701 1.00 87.75 162 PRO A C 1
ATOM 1275 O O . PRO A 1 162 ? -17.399 -3.218 11.247 1.00 87.75 162 PRO A O 1
ATOM 1278 N N . GLU A 1 163 ? -19.554 -3.833 11.161 1.00 90.50 163 GLU A N 1
ATOM 1279 C CA . GLU A 1 163 ? -19.991 -3.036 12.318 1.00 90.50 163 GLU A CA 1
ATOM 1280 C C . GLU A 1 163 ? -19.193 -3.374 13.591 1.00 90.50 163 GLU A C 1
ATOM 1282 O O . GLU A 1 163 ? -18.940 -2.519 14.441 1.00 90.50 163 GLU A O 1
ATOM 1287 N N . SER A 1 164 ? -18.740 -4.624 13.714 1.00 90.88 164 SER A N 1
ATOM 1288 C CA . SER A 1 164 ? -17.868 -5.072 14.802 1.00 90.88 164 SER A CA 1
ATOM 1289 C C . SER A 1 164 ? -16.528 -4.331 14.839 1.00 90.88 164 SER A C 1
ATOM 1291 O O . SER A 1 164 ? -16.034 -4.039 15.929 1.00 90.88 164 SER A O 1
ATOM 1293 N N . SER A 1 165 ? -15.961 -3.983 13.680 1.00 87.88 165 SER A N 1
ATOM 1294 C CA . SER A 1 165 ? -14.709 -3.227 13.584 1.00 87.88 165 SER A CA 1
ATOM 1295 C C . SER A 1 165 ? -14.881 -1.804 14.112 1.00 87.88 165 SER A C 1
ATOM 1297 O O . SER A 1 165 ? -14.035 -1.327 14.868 1.00 87.88 165 SER A O 1
ATOM 1299 N N . PHE A 1 166 ? -16.005 -1.150 13.797 1.00 88.94 166 PHE A N 1
ATOM 1300 C CA . PHE A 1 166 ? -16.326 0.164 14.361 1.00 88.94 166 PHE A CA 1
ATOM 1301 C C . PHE A 1 166 ? -16.483 0.099 15.873 1.00 88.94 166 PHE A C 1
ATOM 1303 O O . PHE A 1 166 ? -15.775 0.805 16.585 1.00 88.94 166 PHE A O 1
ATOM 1310 N N . LYS A 1 167 ? -17.329 -0.809 16.372 1.00 92.62 167 LYS A N 1
ATOM 1311 C CA . LYS A 1 167 ? -17.546 -0.988 17.816 1.00 92.62 167 LYS A CA 1
ATOM 1312 C C . LYS A 1 167 ? -16.244 -1.226 18.568 1.00 92.62 167 LYS A C 1
ATOM 1314 O O . LYS A 1 167 ? -16.053 -0.682 19.653 1.00 92.62 167 LYS A O 1
ATOM 1319 N N . LYS A 1 168 ? -15.332 -2.012 17.987 1.00 92.12 168 LYS A N 1
ATOM 1320 C CA . LYS A 1 168 ? -14.039 -2.273 18.614 1.00 92.12 168 LYS A CA 1
ATOM 1321 C C . LYS A 1 168 ? -13.183 -1.014 18.706 1.00 92.12 168 LYS A C 1
ATOM 1323 O O . LYS A 1 168 ? -12.557 -0.779 19.737 1.00 92.12 168 LYS A O 1
ATOM 1328 N N . LEU A 1 169 ? -13.157 -0.201 17.654 1.00 90.44 169 LEU A N 1
ATOM 1329 C CA . LEU A 1 169 ? -12.415 1.055 17.668 1.00 90.44 169 LEU A CA 1
ATOM 1330 C C . LEU A 1 169 ? -13.018 2.070 18.635 1.00 90.44 169 LEU A C 1
ATOM 1332 O O . LEU A 1 169 ? -12.263 2.750 19.321 1.00 90.44 169 LEU A O 1
ATOM 1336 N N . GLU A 1 170 ? -14.341 2.147 18.749 1.00 93.62 170 GLU A N 1
ATOM 1337 C CA . GLU A 1 170 ? -15.009 3.003 19.738 1.00 93.62 170 GLU A CA 1
ATOM 1338 C C . GLU A 1 170 ? -14.658 2.581 21.166 1.00 93.62 170 GLU A C 1
ATOM 1340 O O . GLU A 1 170 ? -14.287 3.419 21.985 1.00 93.62 170 GLU A O 1
ATOM 1345 N N . GLU A 1 171 ? -14.683 1.274 21.445 1.00 94.75 171 GLU A N 1
ATOM 1346 C CA . GLU A 1 171 ? -14.274 0.706 22.735 1.00 94.75 171 GLU A CA 1
ATOM 1347 C C . GLU A 1 171 ? -12.816 1.057 23.072 1.00 94.75 171 GLU A C 1
ATOM 1349 O O . GLU A 1 171 ? -12.516 1.476 24.188 1.00 94.75 171 GLU A O 1
ATOM 1354 N N . VAL A 1 172 ? -11.904 0.898 22.108 1.00 93.88 172 VAL A N 1
ATOM 1355 C CA . VAL A 1 172 ? -10.464 1.117 22.311 1.00 93.88 172 VAL A CA 1
ATOM 1356 C C . VAL A 1 172 ? -10.123 2.598 22.440 1.00 93.88 172 VAL A C 1
ATOM 1358 O O . VAL A 1 172 ? -9.287 2.973 23.259 1.00 93.88 172 VAL A O 1
ATOM 1361 N N . THR A 1 173 ? -10.725 3.445 21.610 1.00 92.38 173 THR A N 1
ATOM 1362 C CA . THR A 1 173 ? -10.297 4.843 21.450 1.00 92.38 173 THR A CA 1
ATOM 1363 C C . THR A 1 173 ? -11.163 5.833 22.223 1.00 92.38 173 THR A C 1
ATOM 1365 O O . THR A 1 173 ? -10.757 6.980 22.411 1.00 92.38 173 THR A O 1
ATOM 1368 N N . GLY A 1 174 ? -12.354 5.415 22.663 1.00 92.38 174 GLY A N 1
ATOM 1369 C CA . GLY A 1 174 ? -13.359 6.283 23.275 1.00 92.38 174 GLY A CA 1
ATOM 1370 C C . GLY A 1 174 ? -13.997 7.281 22.303 1.00 92.38 174 GLY A C 1
ATOM 1371 O O . GLY A 1 174 ? -14.707 8.182 22.750 1.00 92.38 174 GLY A O 1
ATOM 1372 N N . LYS A 1 175 ? -13.728 7.165 20.995 1.00 90.81 175 LYS A N 1
ATOM 1373 C CA . LYS A 1 175 ? -14.401 7.945 19.949 1.00 90.81 175 LYS A CA 1
ATOM 1374 C C . LYS A 1 175 ? -15.725 7.294 19.555 1.00 90.81 175 LYS A C 1
ATOM 1376 O O . LYS A 1 175 ? -16.008 6.157 19.923 1.00 90.81 175 LYS A O 1
ATOM 1381 N N . THR A 1 176 ? -16.533 8.027 18.801 1.00 89.25 176 THR A N 1
ATOM 1382 C CA . THR A 1 176 ? -17.772 7.526 18.201 1.00 89.25 176 THR A CA 1
ATOM 1383 C C . THR A 1 176 ? -17.756 7.887 16.729 1.00 89.25 176 THR A C 1
ATOM 1385 O O . THR A 1 176 ? -17.448 9.030 16.399 1.00 89.25 176 THR A O 1
ATOM 1388 N N . PHE A 1 177 ? -18.080 6.922 15.871 1.00 85.88 177 PHE A N 1
ATOM 1389 C CA . PHE A 1 177 ? -18.148 7.136 14.426 1.00 85.88 177 PHE A CA 1
ATOM 1390 C C . PHE A 1 177 ? -19.607 7.266 13.995 1.00 85.88 177 PHE A C 1
ATOM 1392 O O . PHE A 1 177 ? -20.401 6.341 14.179 1.00 85.88 177 PHE A O 1
ATOM 1399 N N . ASP A 1 178 ? -19.939 8.399 13.399 1.00 85.75 178 ASP A N 1
ATOM 1400 C CA . ASP A 1 178 ? -21.152 8.645 12.641 1.00 85.75 178 ASP A CA 1
ATOM 1401 C C . ASP A 1 178 ? -21.132 7.794 11.368 1.00 85.75 178 ASP A C 1
ATOM 1403 O O . ASP A 1 178 ? -20.284 7.947 10.482 1.00 85.75 178 ASP A O 1
ATOM 1407 N N . ARG A 1 179 ? -22.041 6.824 11.304 1.00 86.75 179 ARG A N 1
ATOM 1408 C CA . ARG A 1 179 ? -22.050 5.794 10.268 1.00 86.75 179 ARG A CA 1
ATOM 1409 C C . ARG A 1 179 ? -23.467 5.401 9.885 1.00 86.75 179 ARG A C 1
ATOM 1411 O O . ARG A 1 179 ? -24.369 5.403 10.719 1.00 86.75 179 ARG A O 1
ATOM 1418 N N . ALA A 1 180 ? -23.642 5.050 8.618 1.00 86.31 180 ALA A N 1
ATOM 1419 C CA . ALA A 1 180 ? -24.879 4.500 8.088 1.00 86.31 180 ALA A CA 1
ATOM 1420 C C . ALA A 1 180 ? -24.812 2.968 8.087 1.00 86.31 180 ALA A C 1
ATOM 1422 O O . ALA A 1 180 ? -23.776 2.399 7.735 1.00 86.31 180 ALA A O 1
ATOM 1423 N N . ASP A 1 181 ? -25.920 2.320 8.451 1.00 89.94 181 ASP A N 1
ATOM 1424 C CA . ASP A 1 181 ? -26.117 0.883 8.239 1.00 89.94 181 ASP A CA 1
ATOM 1425 C C . ASP A 1 181 ? -26.251 0.617 6.735 1.00 89.94 181 ASP A C 1
ATOM 1427 O O . ASP A 1 181 ? -27.084 1.223 6.055 1.00 89.94 181 ASP A O 1
ATOM 1431 N N . MET A 1 182 ? -25.403 -0.269 6.221 1.00 87.25 182 MET A N 1
ATOM 1432 C CA . MET A 1 182 ? -25.346 -0.644 4.810 1.00 87.25 182 MET A CA 1
ATOM 1433 C C . MET A 1 182 ? -25.958 -2.029 4.554 1.00 87.25 182 MET A C 1
ATOM 1435 O O . MET A 1 182 ? -25.928 -2.500 3.417 1.00 87.25 182 MET A O 1
ATOM 1439 N N . GLY A 1 183 ? -26.525 -2.667 5.583 1.00 89.50 183 GLY A N 1
ATOM 1440 C CA . GLY A 1 183 ? -27.040 -4.032 5.539 1.00 89.50 183 GLY A CA 1
ATOM 1441 C C . GLY A 1 183 ? -25.969 -5.088 5.823 1.00 89.50 183 GLY A C 1
ATOM 1442 O O . GLY A 1 183 ? -24.772 -4.809 5.846 1.00 89.50 183 GLY A O 1
ATOM 1443 N N . ASP A 1 184 ? -26.412 -6.324 6.075 1.00 90.12 184 ASP A N 1
ATOM 1444 C CA . ASP A 1 184 ? -25.557 -7.513 6.246 1.00 90.12 184 ASP A CA 1
ATOM 1445 C C . ASP A 1 184 ? -24.437 -7.377 7.299 1.00 90.12 184 ASP A C 1
ATOM 1447 O O . ASP A 1 184 ? -23.381 -8.002 7.207 1.00 90.12 184 ASP A O 1
ATOM 1451 N N . GLY A 1 185 ? -24.668 -6.564 8.335 1.00 90.06 185 GLY A N 1
ATOM 1452 C CA . GLY A 1 185 ? -23.688 -6.310 9.395 1.00 90.06 185 GLY A CA 1
ATOM 1453 C C . GLY A 1 185 ? -22.547 -5.373 8.986 1.00 90.06 185 GLY A C 1
ATOM 1454 O O . GLY A 1 185 ? -21.543 -5.298 9.699 1.00 90.06 185 GLY A O 1
ATOM 1455 N N . MET A 1 186 ? -22.698 -4.666 7.866 1.00 88.31 186 MET A N 1
ATOM 1456 C CA . MET A 1 186 ? -21.748 -3.691 7.345 1.00 88.31 186 MET A CA 1
ATOM 1457 C C . MET A 1 186 ? -22.235 -2.265 7.611 1.00 88.31 186 MET A C 1
ATOM 1459 O O . MET A 1 186 ? -23.415 -1.961 7.464 1.00 88.31 186 MET A O 1
ATOM 1463 N N . SER A 1 187 ? -21.301 -1.371 7.917 1.00 87.94 187 SER A N 1
ATOM 1464 C CA . SER A 1 187 ? -21.563 0.051 8.141 1.00 87.94 187 SER A CA 1
ATOM 1465 C C . SER A 1 187 ? -20.561 0.906 7.377 1.00 87.94 187 SER A C 1
ATOM 1467 O O . SER A 1 187 ? -19.406 0.515 7.219 1.00 87.94 187 SER A O 1
ATOM 1469 N N . ALA A 1 188 ? -20.969 2.083 6.913 1.00 82.44 188 ALA A N 1
ATOM 1470 C CA . ALA A 1 188 ? -20.086 3.036 6.236 1.00 82.44 188 ALA A CA 1
ATOM 1471 C C . ALA A 1 188 ? -20.015 4.352 7.015 1.00 82.44 188 ALA A C 1
ATOM 1473 O O . ALA A 1 188 ? -21.051 4.877 7.423 1.00 82.44 188 ALA A O 1
ATOM 1474 N N . ILE A 1 189 ? -18.807 4.900 7.201 1.00 80.25 189 ILE A N 1
ATOM 1475 C CA . ILE A 1 189 ? -18.627 6.218 7.832 1.00 80.25 189 ILE A CA 1
ATOM 1476 C C . ILE A 1 189 ? -19.338 7.276 6.988 1.00 80.25 189 ILE A C 1
ATOM 1478 O O . ILE A 1 189 ? -19.153 7.353 5.771 1.00 80.25 189 ILE A O 1
ATOM 1482 N N . ILE A 1 190 ? -20.114 8.133 7.647 1.00 75.31 190 ILE A N 1
ATOM 1483 C CA . ILE A 1 190 ? -20.735 9.293 7.021 1.00 75.31 190 ILE A CA 1
ATOM 1484 C C . ILE A 1 190 ? -19.682 10.399 6.935 1.00 75.31 190 ILE A C 1
ATOM 1486 O O . ILE A 1 190 ? -19.319 11.044 7.919 1.00 75.31 190 ILE A O 1
ATOM 1490 N N . LEU A 1 191 ? -19.176 10.638 5.726 1.00 69.62 191 LEU A N 1
ATOM 1491 C CA . LEU A 1 191 ? -18.195 11.691 5.482 1.00 69.62 191 LEU A CA 1
ATOM 1492 C C . LEU A 1 191 ? -18.868 13.065 5.590 1.00 69.62 191 LEU A C 1
ATOM 1494 O O . LEU A 1 191 ? -19.617 13.483 4.709 1.00 69.62 191 LEU A O 1
ATOM 1498 N N . LYS A 1 192 ? -18.559 13.810 6.656 1.00 60.28 192 LYS A N 1
ATOM 1499 C CA . LYS A 1 192 ? -19.186 15.111 6.962 1.00 60.28 192 LYS A CA 1
ATOM 1500 C C . LYS A 1 192 ? -18.770 16.269 6.036 1.00 60.28 192 LYS A C 1
ATOM 1502 O O . LYS A 1 192 ? -19.143 17.403 6.308 1.00 60.28 192 LYS A O 1
ATOM 1507 N N . ASN A 1 193 ? -18.003 16.028 4.964 1.00 53.88 193 ASN A N 1
ATOM 1508 C CA . ASN A 1 193 ? -17.384 17.114 4.191 1.00 53.88 193 ASN A CA 1
ATOM 1509 C C . ASN A 1 193 ? -17.242 16.894 2.670 1.00 53.88 193 ASN A C 1
ATOM 1511 O O . ASN A 1 193 ? -16.270 17.345 2.070 1.00 53.88 193 ASN A O 1
ATOM 1515 N N . GLN A 1 194 ? -18.225 16.287 1.999 1.00 45.84 194 GLN A N 1
ATOM 1516 C CA . GLN A 1 194 ? -18.249 16.268 0.521 1.00 45.84 194 GLN A CA 1
ATOM 1517 C C . GLN A 1 194 ? -18.836 17.545 -0.123 1.00 45.84 194 GLN A C 1
ATOM 1519 O O . GLN A 1 194 ? -19.390 17.500 -1.217 1.00 45.84 194 GLN A O 1
ATOM 1524 N N . GLY A 1 195 ? -18.710 18.711 0.519 1.00 41.69 195 GLY A N 1
ATOM 1525 C CA . GLY A 1 195 ? -19.288 19.948 -0.008 1.00 41.69 195 GLY A CA 1
ATOM 1526 C C . GLY A 1 195 ? -18.634 21.216 0.520 1.00 41.69 195 GLY A C 1
ATOM 1527 O O . GLY A 1 195 ? -19.187 21.881 1.388 1.00 41.69 195 GLY A O 1
ATOM 1528 N N . THR A 1 196 ? -17.490 21.598 -0.050 1.00 39.53 196 THR A N 1
ATOM 1529 C CA . THR A 1 196 ? -17.113 23.021 -0.101 1.00 39.53 196 THR A CA 1
ATOM 1530 C C . THR A 1 196 ? -17.545 23.600 -1.458 1.00 39.53 196 THR A C 1
ATOM 1532 O O . THR A 1 196 ? -17.642 22.842 -2.427 1.00 39.53 196 THR A O 1
ATOM 1535 N N . PRO A 1 197 ? -17.744 24.927 -1.592 1.00 37.94 197 PRO A N 1
ATOM 1536 C CA . PRO A 1 197 ? -18.010 25.575 -2.885 1.00 37.94 197 PRO A CA 1
ATOM 1537 C C . PRO A 1 197 ? -16.922 25.362 -3.957 1.00 37.94 197 PRO A C 1
ATOM 1539 O O . PRO A 1 197 ? -17.134 25.730 -5.109 1.00 37.94 197 PRO A O 1
ATOM 1542 N N . PHE A 1 198 ? -15.763 24.799 -3.594 1.00 35.16 198 PHE A N 1
ATOM 1543 C CA . PHE A 1 198 ? -14.596 24.625 -4.464 1.00 35.16 198 PHE A CA 1
ATOM 1544 C C . PHE A 1 198 ? -14.314 23.161 -4.856 1.00 35.16 198 PHE A C 1
ATOM 1546 O O . PHE A 1 198 ? -13.349 22.907 -5.572 1.00 35.16 198 PHE A O 1
ATOM 1553 N N . GLY A 1 199 ? -15.153 22.203 -4.444 1.00 35.50 199 GLY A N 1
ATOM 1554 C CA . GLY A 1 199 ? -14.978 20.783 -4.775 1.00 35.50 199 GLY A CA 1
ATOM 1555 C C . GLY A 1 199 ? -13.967 20.036 -3.889 1.00 35.50 199 GLY A C 1
ATOM 1556 O O . GLY A 1 199 ? -13.295 20.619 -3.038 1.00 35.50 199 GLY A O 1
ATOM 1557 N N . ASN A 1 200 ? -13.931 18.709 -4.051 1.00 37.94 200 ASN A N 1
ATOM 1558 C CA . ASN A 1 200 ? -13.126 17.773 -3.261 1.00 37.94 200 ASN A CA 1
ATOM 1559 C C . ASN A 1 200 ? -11.643 17.890 -3.668 1.00 37.94 200 ASN A C 1
ATOM 1561 O O . ASN A 1 200 ? -11.294 17.613 -4.817 1.00 37.94 200 ASN A O 1
ATOM 1565 N N . PHE A 1 201 ? -10.765 18.305 -2.751 1.00 37.38 201 PHE A N 1
ATOM 1566 C CA . PHE A 1 201 ? -9.321 18.210 -2.967 1.00 37.38 201 PHE A CA 1
ATOM 1567 C C . PHE A 1 201 ? -8.907 16.763 -2.705 1.00 37.38 201 PHE A C 1
ATOM 1569 O O . PHE A 1 201 ? -9.078 16.254 -1.602 1.00 37.38 201 PHE A O 1
ATOM 1576 N N . GLY A 1 202 ? -8.403 16.088 -3.739 1.00 37.84 202 GLY A N 1
ATOM 1577 C CA . GLY A 1 202 ? -7.901 14.724 -3.626 1.00 37.84 202 GLY A CA 1
ATOM 1578 C C . GLY A 1 202 ? -6.900 14.594 -2.477 1.00 37.84 202 GLY A C 1
ATOM 1579 O O . GLY A 1 202 ? -5.882 15.282 -2.451 1.00 37.84 202 GLY A O 1
ATOM 1580 N N . GLY A 1 203 ? -7.201 13.685 -1.551 1.00 49.91 203 GLY A N 1
ATOM 1581 C CA . GLY A 1 203 ? -6.374 13.389 -0.388 1.00 49.91 203 GLY A CA 1
ATOM 1582 C C . GLY A 1 203 ? -6.862 14.098 0.872 1.00 49.91 203 GLY A C 1
ATOM 1583 O O . GLY A 1 203 ? -6.747 15.311 0.998 1.00 49.91 203 GLY A O 1
ATOM 1584 N N . ILE A 1 204 ? -7.290 13.292 1.849 1.00 49.56 204 ILE A N 1
ATOM 1585 C CA . ILE A 1 204 ? -7.728 13.682 3.199 1.00 49.56 204 ILE A CA 1
ATOM 1586 C C . ILE A 1 204 ? -9.189 14.157 3.247 1.00 49.56 204 ILE A C 1
ATOM 1588 O O . ILE A 1 204 ? -9.509 15.284 3.610 1.00 49.56 204 ILE A O 1
ATOM 1592 N N . GLU A 1 205 ? -10.106 13.220 3.021 1.00 54.44 205 GLU A N 1
ATOM 1593 C CA . GLU A 1 205 ? -11.464 13.310 3.565 1.00 54.44 205 GLU A CA 1
ATOM 1594 C C . GLU A 1 205 ? -11.406 13.023 5.076 1.00 54.44 205 GLU A C 1
ATOM 1596 O O . GLU A 1 205 ? -12.020 12.076 5.534 1.00 54.44 205 GLU A O 1
ATOM 1601 N N . VAL A 1 206 ? -10.609 13.748 5.876 1.00 53.53 206 VAL A N 1
ATOM 1602 C CA . VAL A 1 206 ? -10.583 13.535 7.338 1.00 53.53 206 VAL A CA 1
ATOM 1603 C C . VAL A 1 206 ? -11.804 14.208 7.933 1.00 53.53 206 VAL A C 1
ATOM 1605 O O . VAL A 1 206 ? -11.832 15.409 8.190 1.00 53.53 206 VAL A O 1
ATOM 1608 N N . ALA A 1 207 ? -12.836 13.402 8.119 1.00 58.09 207 ALA A N 1
ATOM 1609 C CA . ALA A 1 207 ? -13.998 13.726 8.909 1.00 58.09 207 ALA A CA 1
ATOM 1610 C C . ALA A 1 207 ? -14.240 12.558 9.860 1.00 58.09 207 ALA A C 1
ATOM 1612 O O . ALA A 1 207 ? -14.004 11.405 9.502 1.00 58.09 207 ALA A O 1
ATOM 1613 N N . ASP A 1 208 ? -14.714 12.876 11.061 1.00 70.06 208 ASP A N 1
ATOM 1614 C CA . ASP A 1 208 ? -15.289 11.878 11.960 1.00 70.06 208 ASP A CA 1
ATOM 1615 C C . ASP A 1 208 ? -14.311 10.765 12.395 1.00 70.06 208 ASP A C 1
ATOM 1617 O O . ASP A 1 208 ? -14.594 9.578 12.297 1.00 70.06 208 ASP A O 1
ATOM 1621 N N . ASP A 1 209 ? -13.104 11.158 12.828 1.00 75.50 209 ASP A N 1
ATOM 1622 C CA . ASP A 1 209 ? -12.077 10.263 13.398 1.00 75.50 209 ASP A CA 1
ATOM 1623 C C . ASP A 1 209 ? -11.627 9.088 12.504 1.00 75.50 209 ASP A C 1
ATOM 1625 O O . ASP A 1 209 ? -10.902 8.186 12.924 1.00 75.50 209 ASP A O 1
ATOM 1629 N N . ASN A 1 210 ? -11.972 9.129 11.225 1.00 73.50 210 ASN A N 1
ATOM 1630 C CA . ASN A 1 210 ? -11.763 8.048 10.272 1.00 73.50 210 ASN A CA 1
ATOM 1631 C C . ASN A 1 210 ? -10.293 7.643 10.022 1.00 73.50 210 ASN A C 1
ATOM 1633 O O . ASN A 1 210 ? -10.002 6.524 9.593 1.00 73.50 210 ASN A O 1
ATOM 1637 N N . HIS A 1 211 ? -9.349 8.523 10.353 1.00 75.50 211 HIS A N 1
ATOM 1638 C CA . HIS A 1 211 ? -7.921 8.231 10.397 1.00 75.50 211 HIS A CA 1
ATOM 1639 C C . HIS A 1 211 ? -7.597 7.067 11.351 1.00 75.50 211 HIS A C 1
ATOM 1641 O O . HIS A 1 211 ? -6.661 6.317 11.083 1.00 75.50 211 HIS A O 1
ATOM 1647 N N . LEU A 1 212 ? -8.375 6.869 12.422 1.00 81.06 212 LEU A N 1
ATOM 1648 C CA . LEU A 1 212 ? -8.224 5.738 13.343 1.00 81.06 212 LEU A CA 1
ATOM 1649 C C . LEU A 1 212 ? -8.534 4.412 12.648 1.00 81.06 212 LEU A C 1
ATOM 1651 O O . LEU A 1 212 ? -7.794 3.447 12.821 1.00 81.06 212 LEU A O 1
ATOM 1655 N N . PHE A 1 213 ? -9.568 4.386 11.805 1.00 77.56 213 PHE A N 1
ATOM 1656 C CA . PHE A 1 213 ? -9.929 3.206 11.023 1.00 77.56 213 PHE A CA 1
ATOM 1657 C C . PHE A 1 213 ? -8.845 2.864 9.992 1.00 77.56 213 PHE A C 1
ATOM 1659 O O . PHE A 1 213 ? -8.456 1.707 9.834 1.00 77.56 213 PHE A O 1
ATOM 1666 N N . TYR A 1 214 ? -8.301 3.889 9.329 1.00 73.62 214 TYR A N 1
ATOM 1667 C CA . TYR A 1 214 ? -7.169 3.725 8.419 1.00 73.62 214 TYR A CA 1
ATOM 1668 C C . TYR A 1 214 ? -5.930 3.161 9.134 1.00 73.62 214 TYR A C 1
ATOM 1670 O O . TYR A 1 214 ? -5.342 2.181 8.673 1.00 73.62 214 TYR A O 1
ATOM 1678 N N . LEU A 1 215 ? -5.544 3.753 10.271 1.00 77.81 215 LEU A N 1
ATOM 1679 C CA . LEU A 1 215 ? -4.396 3.300 11.059 1.00 77.81 215 LEU A CA 1
ATOM 1680 C C . LEU A 1 215 ? -4.579 1.857 11.541 1.00 77.81 215 LEU A C 1
ATOM 1682 O O . LEU A 1 215 ? -3.650 1.059 11.428 1.00 77.81 215 LEU A O 1
ATOM 1686 N N . ASP A 1 216 ? -5.770 1.508 12.024 1.00 81.38 216 ASP A N 1
ATOM 1687 C CA . ASP A 1 216 ? -6.088 0.151 12.455 1.00 81.38 216 ASP A CA 1
ATOM 1688 C C . ASP A 1 216 ? -5.976 -0.869 11.314 1.00 81.38 216 ASP A C 1
ATOM 1690 O O . ASP A 1 216 ? -5.296 -1.882 11.469 1.00 81.38 216 ASP A O 1
ATOM 1694 N N . GLY A 1 217 ? -6.550 -0.580 10.141 1.00 75.44 217 GLY A N 1
ATOM 1695 C CA . GLY A 1 217 ? -6.457 -1.462 8.971 1.00 75.44 217 GLY A CA 1
ATOM 1696 C C . GLY A 1 217 ? -5.014 -1.722 8.525 1.00 75.44 217 GLY A C 1
ATOM 1697 O O . GLY A 1 217 ? -4.636 -2.867 8.255 1.00 75.44 217 GLY A O 1
ATOM 1698 N N . VAL A 1 218 ? -4.170 -0.684 8.519 1.00 71.50 218 VAL A N 1
ATOM 1699 C CA . VAL A 1 218 ? -2.736 -0.821 8.205 1.00 71.50 218 VAL A CA 1
ATOM 1700 C C . VAL A 1 218 ? -2.026 -1.702 9.238 1.00 71.50 218 VAL A C 1
ATOM 1702 O O . VAL A 1 218 ? -1.235 -2.572 8.865 1.00 71.50 218 VAL A O 1
ATOM 1705 N N . ILE A 1 219 ? -2.309 -1.519 10.532 1.00 74.88 219 ILE A N 1
ATOM 1706 C CA . ILE A 1 219 ? -1.681 -2.319 11.591 1.00 74.88 219 ILE A CA 1
ATOM 1707 C C . ILE A 1 219 ? -2.165 -3.776 11.542 1.00 74.88 219 ILE A C 1
ATOM 1709 O O . ILE A 1 219 ? -1.341 -4.685 11.656 1.00 74.88 219 ILE A O 1
ATOM 1713 N N . ARG A 1 220 ? -3.464 -4.020 11.321 1.00 75.88 220 ARG A N 1
ATOM 1714 C CA . ARG A 1 220 ? -4.031 -5.370 11.157 1.00 75.88 220 ARG A CA 1
ATOM 1715 C C . ARG A 1 220 ? -3.403 -6.111 9.984 1.00 75.88 220 ARG A C 1
ATOM 1717 O O . ARG A 1 220 ? -2.967 -7.241 10.172 1.00 75.88 220 ARG A O 1
ATOM 1724 N N . THR A 1 221 ? -3.249 -5.451 8.832 1.00 69.81 221 THR A N 1
ATOM 1725 C CA . THR A 1 221 ? -2.541 -6.022 7.667 1.00 69.81 221 THR A CA 1
ATOM 1726 C C . THR A 1 221 ? -1.156 -6.544 8.062 1.00 69.81 221 THR A C 1
ATOM 1728 O O . THR A 1 221 ? -0.744 -7.632 7.662 1.00 69.81 221 THR A O 1
ATOM 1731 N N . ALA A 1 222 ? -0.422 -5.773 8.869 1.00 68.12 222 ALA A N 1
ATOM 1732 C CA . ALA A 1 222 ? 0.915 -6.159 9.298 1.00 68.12 222 ALA A CA 1
ATOM 1733 C C . ALA A 1 222 ? 0.916 -7.319 10.312 1.00 68.12 222 ALA A C 1
ATOM 1735 O O . ALA A 1 222 ? 1.924 -8.003 10.432 1.00 68.12 222 ALA A O 1
ATOM 1736 N N . LYS A 1 223 ? -0.171 -7.534 11.059 1.00 72.12 223 LYS A N 1
ATOM 1737 C CA . LYS A 1 223 ? -0.234 -8.507 12.163 1.00 72.12 223 LYS A CA 1
ATOM 1738 C C . LYS A 1 223 ? -0.902 -9.832 11.829 1.00 72.12 223 LYS A C 1
ATOM 1740 O O . LYS A 1 223 ? -0.684 -10.796 12.551 1.00 72.12 223 LYS A O 1
ATOM 1745 N N . GLU A 1 224 ? -1.742 -9.878 10.804 1.00 65.12 224 GLU A N 1
ATOM 1746 C CA . GLU A 1 224 ? -2.523 -11.077 10.476 1.00 65.12 224 GLU A CA 1
ATOM 1747 C C . GLU A 1 224 ? -1.690 -12.202 9.817 1.00 65.12 224 GLU A C 1
ATOM 1749 O O . GLU A 1 224 ? -2.223 -13.256 9.481 1.00 65.12 224 GLU A O 1
ATOM 1754 N N . ASN A 1 225 ? -0.382 -11.991 9.628 1.00 51.91 225 ASN A N 1
ATOM 1755 C CA . ASN A 1 225 ? 0.530 -12.895 8.923 1.00 51.91 225 ASN A CA 1
ATOM 1756 C C . ASN A 1 225 ? 1.837 -13.109 9.712 1.00 51.91 225 ASN A C 1
ATOM 1758 O O . ASN A 1 225 ? 2.550 -14.097 9.430 1.00 51.91 225 ASN A O 1
#

pLDDT: mean 82.8, std 14.43, range [35.16, 98.69]

Radius of gyration: 20.15 Å; chains: 1; bounding box: 51×46×52 Å

Secondary structure (DSSP, 8-state):
--S--S-HHHHHHHHHHHHHTTHHHHHHHHHHHHT-HHHHHHHHHHTT-HHHHHHHHHHGGGSPPHHHHHHHH-PPP-TTSPPP--EEEEE-SHHHHHHHHHHHHHHTTTS--PPPSEEEEE----HHHHHSSHHHHHHIIIIIIS--SEEEEE--TTS-EEHHHHHHHHHHH-----EEEEETTEEEE--TTS--TT-PPSS----TTTHHHHHHHHHHHHH--

Sequence (225 aa):
MKYKLLSDSDIKAIDALKEFHGGAAEINRTIKKMRNFETRKKILVEKGFGEMIADAEELIKKFPKVDDFTNEIKPQYNSNYGIATSQVSGFQGAYVTHHFMKKVAETAKTDPVFVPAEMISVVPLTDYYVYSGDLMATLAMTENIMQTSKYCSTNLIGIPHPESSFKKLEEVTGKTFDRADMGDGMSAIILKNQGTPFGNFGGIEVADDNHLFYLDGVIRTAKEN